Protein AF-A0A7F8RMN4-F1 (afdb_monomer)

Mean predicted aligned error: 13.7 Å

Solvent-accessible surface area (backbone atoms only — not comparable to full-atom values): 20649 Å² total; per-residue (Å²): 116,97,58,54,85,28,35,54,74,45,83,52,53,77,55,50,64,57,41,57,53,27,72,75,46,88,54,55,43,39,40,56,51,37,41,55,53,48,46,54,43,47,54,54,27,49,43,33,57,28,52,75,77,44,91,72,70,61,87,48,65,52,56,43,58,66,32,65,54,45,27,71,52,59,34,56,72,54,36,53,55,48,29,35,47,52,29,44,81,91,38,68,14,48,47,59,38,48,64,55,35,72,57,41,42,85,75,54,62,60,64,58,48,54,49,51,54,51,50,52,34,52,50,32,51,38,45,52,54,42,31,64,74,70,71,55,79,90,61,76,76,81,78,54,73,61,82,84,53,90,84,48,72,90,58,78,84,68,42,74,67,53,53,56,51,48,56,56,47,54,78,69,36,88,56,52,54,79,74,45,44,60,42,56,54,50,20,53,53,22,47,78,68,70,34,53,67,61,16,49,58,39,48,53,16,48,51,49,37,24,50,39,46,52,36,17,60,68,62,72,36,67,74,52,60,78,34,73,38,95,90,54,61,63,70,40,56,63,62,58,65,31,71,49,43,99,86,67,46,75,40,47,44,57,69,72,59,33,80,85,46,48,61,61,52,48,64,70,41,35,61,62,52,83,32,15,61,48,89,77,87,80,84,78,94,81,79,83,85,82,88,84,86,83,84,88,80,88,90,86,85,90,85,83,89,82,89,84,89,86,81,94,72,95,71,82,86,73,85,74,84,78,83,77,54,45,42,71,75,83,64,74,78,70,62,80,72,74,83,74,135

Organism: Leptonychotes weddellii (NCBI:txid9713)

InterPro domains:
  IPR025209 Endoplasmic reticulum membrane-associated RNA degradation protein, N-terminal [PF13910] (42-122)
  IPR039635 Endoplasmic reticulum membrane-associated RNA degradation protein [PTHR31701] (2-262)

Structure (mmCIF, N/CA/C/O backbone):
data_AF-A0A7F8RMN4-F1
#
_entry.id   AF-A0A7F8RMN4-F1
#
loop_
_atom_site.group_PDB
_atom_site.id
_atom_site.type_symbol
_atom_site.label_atom_id
_atom_site.label_alt_id
_atom_site.label_comp_id
_atom_site.label_asym_id
_atom_site.label_entity_id
_atom_site.label_seq_id
_atom_site.pdbx_PDB_ins_code
_atom_site.Cartn_x
_atom_site.Cartn_y
_atom_site.Cartn_z
_atom_site.occupancy
_atom_site.B_iso_or_equiv
_atom_site.auth_seq_id
_atom_site.auth_comp_id
_atom_site.auth_asym_id
_atom_site.auth_atom_id
_atom_site.pdbx_PDB_model_num
ATOM 1 N N . MET A 1 1 ? -9.549 19.488 11.234 1.00 64.94 1 MET A N 1
ATOM 2 C CA . MET A 1 1 ? -10.236 18.539 10.322 1.00 64.94 1 MET A CA 1
ATOM 3 C C . MET A 1 1 ? -11.328 17.781 11.067 1.00 64.94 1 MET A C 1
ATOM 5 O O . MET A 1 1 ? -11.037 17.216 12.113 1.00 64.94 1 MET A O 1
ATOM 9 N N . ARG A 1 2 ? -12.562 17.750 10.536 1.00 78.69 2 ARG A N 1
ATOM 10 C CA . ARG A 1 2 ? -13.759 17.134 11.160 1.00 78.69 2 ARG A CA 1
ATOM 11 C C . ARG A 1 2 ? -13.602 15.641 11.506 1.00 78.69 2 ARG A C 1
ATOM 13 O O . ARG A 1 2 ? -14.226 15.172 12.449 1.00 78.69 2 ARG A O 1
ATOM 20 N N . TYR A 1 3 ? -12.766 14.913 10.765 1.00 85.81 3 TYR A N 1
ATOM 21 C CA . TYR A 1 3 ? -12.599 13.460 10.899 1.00 85.81 3 TYR A CA 1
ATOM 22 C C . TYR A 1 3 ? -11.484 13.026 11.860 1.00 85.81 3 TYR A C 1
ATOM 24 O O . TYR A 1 3 ? -11.437 11.864 12.244 1.00 85.81 3 TYR A O 1
ATOM 32 N N . MET A 1 4 ? -10.616 13.951 12.284 1.00 85.12 4 MET A N 1
ATOM 33 C CA . MET A 1 4 ? -9.408 13.647 13.063 1.00 85.12 4 MET A CA 1
ATOM 34 C C . MET A 1 4 ? -9.647 12.823 14.348 1.00 85.12 4 MET A C 1
ATOM 36 O O . MET A 1 4 ? -8.849 11.923 14.613 1.00 85.12 4 MET A O 1
ATOM 40 N N . PRO A 1 5 ? -10.726 13.045 15.132 1.00 89.38 5 PRO A N 1
ATOM 41 C CA . PRO A 1 5 ? -10.989 12.239 16.329 1.00 89.38 5 PRO A CA 1
ATOM 42 C C . PRO A 1 5 ? -11.192 10.747 16.038 1.00 89.38 5 PRO A C 1
ATOM 44 O O . PRO A 1 5 ? -10.914 9.910 16.888 1.00 89.38 5 PRO A O 1
ATOM 47 N N . TRP A 1 6 ? -11.658 10.415 14.834 1.00 94.12 6 TRP A N 1
ATOM 48 C CA . TRP A 1 6 ? -11.954 9.049 14.399 1.00 94.12 6 TRP A CA 1
ATOM 49 C C . TRP A 1 6 ? -10.772 8.367 13.713 1.00 94.12 6 TRP A C 1
ATOM 51 O O . TRP A 1 6 ? -10.902 7.242 13.252 1.00 94.12 6 TRP A O 1
ATOM 61 N N . LEU A 1 7 ? -9.628 9.045 13.632 1.00 94.56 7 LEU A N 1
ATOM 62 C CA . LEU A 1 7 ? -8.406 8.551 12.996 1.00 94.56 7 LEU A CA 1
ATOM 63 C C . LEU A 1 7 ? -7.293 8.278 14.016 1.00 94.56 7 LEU A C 1
ATOM 65 O O . LEU A 1 7 ? -6.275 7.698 13.671 1.00 94.56 7 LEU A O 1
ATOM 69 N N . GLN A 1 8 ? -7.493 8.644 15.286 1.00 93.38 8 GLN A N 1
ATOM 70 C CA . GLN A 1 8 ? -6.502 8.451 16.356 1.00 93.38 8 GLN A CA 1
ATOM 71 C C . GLN A 1 8 ? -6.174 6.976 16.620 1.00 93.38 8 GLN A C 1
ATOM 73 O O . GLN A 1 8 ? -5.081 6.657 17.075 1.00 93.38 8 GLN A O 1
ATOM 78 N N . TRP A 1 9 ? -7.104 6.071 16.308 1.00 95.69 9 TRP A N 1
ATOM 79 C CA . TRP A 1 9 ? -6.930 4.635 16.515 1.00 95.69 9 TRP A CA 1
ATOM 80 C C . TRP A 1 9 ? -5.867 4.000 15.609 1.00 95.69 9 TRP A C 1
ATOM 82 O O . TRP A 1 9 ? -5.521 2.844 15.813 1.00 95.69 9 TRP A O 1
ATOM 92 N N . THR A 1 10 ? -5.348 4.714 14.607 1.00 93.94 10 THR A N 1
ATOM 93 C CA . THR A 1 10 ? -4.342 4.157 13.693 1.00 93.94 10 THR A CA 1
ATOM 94 C C . THR A 1 10 ? -2.911 4.235 14.223 1.00 93.94 10 THR A C 1
ATOM 96 O O . THR A 1 10 ? -1.984 3.826 13.525 1.00 93.94 10 THR A O 1
ATOM 99 N N . ALA A 1 11 ? -2.711 4.809 15.417 1.00 89.69 11 ALA A N 1
ATOM 100 C CA . ALA A 1 11 ? -1.407 5.156 15.993 1.00 89.69 11 ALA A CA 1
ATOM 101 C C . ALA A 1 11 ? -0.555 6.138 15.163 1.00 89.69 11 ALA A C 1
ATOM 103 O O . ALA A 1 11 ? 0.577 6.426 15.546 1.00 89.69 11 ALA A O 1
ATOM 104 N N . PHE A 1 12 ? -1.069 6.639 14.034 1.00 89.44 12 PHE A N 1
ATOM 105 C CA . PHE A 1 12 ? -0.355 7.558 13.145 1.00 89.44 12 PHE A CA 1
ATOM 106 C C . PHE A 1 12 ? -1.308 8.577 12.486 1.00 89.44 12 PHE A C 1
ATOM 108 O O . PHE A 1 12 ? -1.465 8.604 11.259 1.00 89.44 12 PHE A O 1
ATOM 115 N N . PRO A 1 13 ? -2.021 9.395 13.285 1.00 89.81 13 PRO A N 1
ATOM 116 C CA . PRO A 1 13 ? -2.991 10.363 12.777 1.00 89.81 13 PRO A CA 1
ATOM 117 C C . PRO A 1 13 ? -2.361 11.489 11.933 1.00 89.81 13 PRO A C 1
ATOM 119 O O . PRO A 1 13 ? -3.058 12.131 11.145 1.00 89.81 13 PRO A O 1
ATOM 122 N N . GLU A 1 14 ? -1.054 11.721 12.057 1.00 90.19 14 GLU A N 1
ATOM 123 C CA . GLU A 1 14 ? -0.294 12.739 11.321 1.00 90.19 14 GLU A CA 1
ATOM 124 C C . GLU A 1 14 ? -0.220 12.456 9.816 1.00 90.19 14 GLU A C 1
ATOM 126 O O . GLU A 1 14 ? 0.011 13.375 9.031 1.00 90.19 14 GLU A O 1
ATOM 131 N N . LEU A 1 15 ? -0.470 11.210 9.404 1.00 92.19 15 LEU A N 1
ATOM 132 C CA . LEU A 1 15 ? -0.549 10.823 7.998 1.00 92.19 15 LEU A CA 1
ATOM 133 C C . LEU A 1 15 ? -1.731 11.477 7.272 1.00 92.19 15 LEU A C 1
ATOM 135 O O . LEU A 1 15 ? -1.635 11.822 6.096 1.00 92.19 15 LEU A O 1
ATOM 139 N N . PHE A 1 16 ? -2.872 11.633 7.943 1.00 93.75 16 PHE A N 1
ATOM 140 C CA . PHE A 1 16 ? -4.110 12.007 7.261 1.00 93.75 16 PHE A CA 1
ATOM 141 C C . PHE A 1 16 ? -4.118 13.431 6.707 1.00 93.75 16 PHE A C 1
ATOM 143 O O . PHE A 1 16 ? -4.600 13.585 5.587 1.00 93.75 16 PHE A O 1
ATOM 150 N N . PRO A 1 17 ? -3.587 14.462 7.397 1.00 93.06 17 PRO A N 1
ATOM 151 C CA . PRO A 1 17 ? -3.391 15.778 6.795 1.00 93.06 17 PRO A CA 1
ATOM 152 C C . PRO A 1 17 ? -2.667 15.710 5.449 1.00 93.06 17 PRO A C 1
ATOM 154 O O . PRO A 1 17 ? -3.148 16.288 4.482 1.00 93.06 17 PRO A O 1
ATOM 157 N N . GLU A 1 18 ? -1.595 14.917 5.360 1.00 92.38 18 GLU A N 1
ATOM 158 C CA . GLU A 1 18 ? -0.848 14.737 4.114 1.00 92.38 18 GLU A CA 1
ATOM 159 C C . GLU A 1 18 ? -1.707 14.096 3.012 1.00 92.38 18 GLU A C 1
ATOM 161 O O . GLU A 1 18 ? -1.697 14.544 1.868 1.00 92.38 18 GLU A O 1
ATOM 166 N N . ILE A 1 19 ? -2.494 13.073 3.358 1.00 94.62 19 ILE A N 1
ATOM 167 C CA . ILE A 1 19 ? -3.414 12.422 2.414 1.00 94.62 19 ILE A CA 1
ATOM 168 C C . ILE A 1 19 ? -4.482 13.405 1.918 1.00 94.62 19 ILE A C 1
ATOM 170 O O . ILE A 1 19 ? -4.827 13.409 0.737 1.00 94.62 19 ILE A O 1
ATOM 174 N N . PHE A 1 20 ? -5.026 14.243 2.801 1.00 94.12 20 PHE A N 1
ATOM 175 C CA . PHE A 1 20 ? -6.015 15.246 2.411 1.00 94.12 20 PHE A CA 1
ATOM 176 C C . PHE A 1 20 ? -5.420 16.317 1.493 1.00 94.12 20 PHE A C 1
ATOM 178 O O . PHE A 1 20 ? -6.080 16.701 0.528 1.00 94.12 20 PHE A O 1
ATOM 185 N N . ASP A 1 21 ? -4.182 16.747 1.740 1.00 93.38 21 ASP A N 1
ATOM 186 C CA . ASP A 1 21 ? -3.469 17.660 0.844 1.00 93.38 21 ASP A CA 1
ATOM 187 C C . ASP A 1 21 ? -3.230 17.000 -0.526 1.00 93.38 21 ASP A C 1
ATOM 189 O O . ASP A 1 21 ? -3.453 17.615 -1.571 1.00 93.38 21 ASP A O 1
ATOM 193 N N . ALA A 1 22 ? -2.870 15.711 -0.544 1.00 93.31 22 ALA A N 1
ATOM 194 C CA . ALA A 1 22 ? -2.692 14.937 -1.771 1.00 93.31 22 ALA A CA 1
ATOM 195 C C . ALA A 1 22 ? -3.987 14.780 -2.586 1.00 93.31 22 ALA A C 1
ATOM 197 O O . ALA A 1 22 ? -3.932 14.806 -3.813 1.00 93.31 22 ALA A O 1
ATOM 198 N N . LEU A 1 23 ? -5.154 14.673 -1.938 1.00 93.00 23 LEU A N 1
ATOM 199 C CA . LEU A 1 23 ? -6.459 14.622 -2.617 1.00 93.00 23 LEU A CA 1
ATOM 200 C C . LEU A 1 23 ? -6.780 15.901 -3.409 1.00 93.00 23 LEU A C 1
ATOM 202 O O . LEU A 1 23 ? -7.541 15.836 -4.374 1.00 93.00 23 LEU A O 1
ATOM 206 N N . GLY A 1 24 ? -6.218 17.045 -3.008 1.00 88.62 24 GLY A N 1
ATOM 207 C CA . GLY A 1 24 ? -6.312 18.313 -3.737 1.00 88.62 24 GLY A CA 1
ATOM 208 C C . GLY A 1 24 ? -5.137 18.579 -4.683 1.00 88.62 24 GLY A C 1
ATOM 209 O O . GLY A 1 24 ? -5.129 19.599 -5.372 1.00 88.62 24 GLY A O 1
ATOM 210 N N . SER A 1 25 ? -4.137 17.697 -4.711 1.00 88.38 25 SER A N 1
ATOM 211 C CA . SER A 1 25 ? -2.908 17.900 -5.471 1.00 88.38 25 SER A CA 1
ATOM 212 C C . SER A 1 25 ? -3.081 17.510 -6.943 1.00 88.38 25 SER A C 1
ATOM 214 O O . SER A 1 25 ? -3.630 16.447 -7.237 1.00 88.38 25 SER A O 1
ATOM 216 N N . PRO A 1 26 ? -2.548 18.303 -7.890 1.00 83.81 26 PRO A N 1
ATOM 217 C CA . PRO A 1 26 ? -2.479 17.909 -9.295 1.00 83.81 26 PRO A CA 1
ATOM 218 C C . PRO A 1 26 ? -1.350 16.900 -9.571 1.00 83.81 26 PRO A C 1
ATOM 220 O O . PRO A 1 26 ? -1.235 16.398 -10.688 1.00 83.81 26 PRO A O 1
ATOM 223 N N . GLN A 1 27 ? -0.479 16.618 -8.594 1.00 85.19 27 GLN A N 1
ATOM 224 C CA . GLN A 1 27 ? 0.658 15.723 -8.789 1.00 85.19 27 GLN A CA 1
ATOM 225 C C . GLN A 1 27 ? 0.190 14.276 -8.924 1.00 85.19 27 GLN A C 1
ATOM 227 O O . GLN A 1 27 ? -0.319 13.676 -7.979 1.00 85.19 27 GLN A O 1
ATOM 232 N N . CYS A 1 28 ? 0.430 13.693 -10.095 1.00 84.50 28 CYS A N 1
ATOM 233 C CA . CYS A 1 28 ? -0.077 12.370 -10.436 1.00 84.50 28 CYS A CA 1
ATOM 234 C C . CYS A 1 28 ? 0.330 11.248 -9.443 1.00 84.50 28 CYS A C 1
ATOM 236 O O . CYS A 1 28 ? -0.536 10.466 -9.053 1.00 84.50 28 CYS A O 1
ATOM 238 N N . PRO A 1 29 ? 1.576 11.191 -8.925 1.00 94.50 29 PRO A N 1
ATOM 239 C CA . PRO A 1 29 ? 1.983 10.178 -7.940 1.00 94.50 29 PRO A CA 1
ATOM 240 C C . PRO A 1 29 ? 1.383 10.341 -6.536 1.00 94.50 29 PRO A C 1
ATOM 242 O O . PRO A 1 29 ? 1.462 9.409 -5.734 1.00 94.50 29 PRO A O 1
ATOM 245 N N . ALA A 1 30 ? 0.805 11.504 -6.211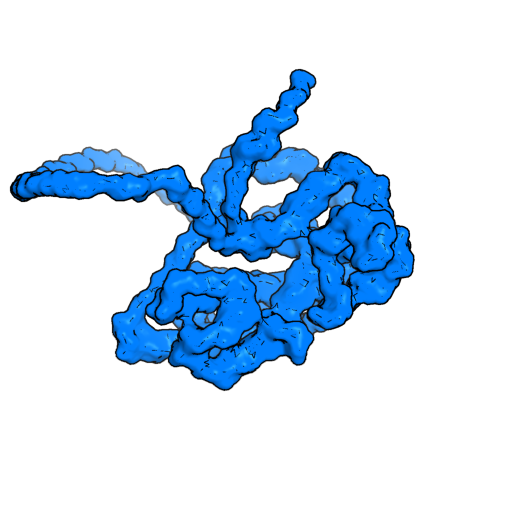 1.00 95.00 30 ALA A N 1
ATOM 246 C CA . ALA A 1 30 ? 0.387 11.832 -4.848 1.00 95.00 30 ALA A CA 1
ATOM 247 C C . ALA A 1 30 ? -0.730 10.910 -4.338 1.00 95.00 30 ALA A C 1
ATOM 249 O O . ALA A 1 30 ? -0.708 10.488 -3.179 1.00 95.00 30 ALA A O 1
ATOM 250 N N . ILE A 1 31 ? -1.679 10.553 -5.208 1.00 96.31 31 ILE A N 1
ATOM 251 C CA . ILE A 1 31 ? -2.793 9.658 -4.877 1.00 96.31 31 ILE A CA 1
ATOM 252 C C . ILE A 1 31 ? -2.318 8.211 -4.649 1.00 96.31 31 ILE A C 1
ATOM 254 O O . ILE A 1 31 ? -2.597 7.679 -3.570 1.00 96.31 31 ILE A O 1
ATOM 258 N N . PRO A 1 32 ? -1.588 7.560 -5.582 1.00 95.62 32 PRO A N 1
ATOM 259 C CA . PRO A 1 32 ? -1.023 6.234 -5.334 1.00 95.62 32 PRO A CA 1
ATOM 260 C C . PRO A 1 32 ? -0.146 6.171 -4.082 1.00 95.62 32 PRO A C 1
ATOM 262 O O . PRO A 1 32 ? -0.294 5.254 -3.278 1.00 95.62 32 PRO A O 1
ATOM 265 N N . LEU A 1 33 ? 0.725 7.165 -3.872 1.00 95.62 33 LEU A N 1
ATOM 266 C CA . LEU A 1 33 ? 1.592 7.219 -2.695 1.00 95.62 33 LEU A CA 1
ATOM 267 C C . LEU A 1 33 ? 0.780 7.320 -1.400 1.00 95.62 33 LEU A C 1
ATOM 269 O O . LEU A 1 33 ? 1.052 6.600 -0.438 1.00 95.62 33 LEU A O 1
ATOM 273 N N . SER A 1 34 ? -0.264 8.149 -1.393 1.00 96.06 34 SER A N 1
ATOM 274 C CA . SER A 1 34 ? -1.190 8.262 -0.262 1.00 96.06 34 SER A CA 1
ATOM 275 C C . SER A 1 34 ? -1.913 6.951 0.026 1.00 96.06 34 SER A C 1
ATOM 277 O O . SER A 1 34 ? -2.039 6.563 1.185 1.00 96.06 34 SER A O 1
ATOM 279 N N . LEU A 1 35 ? -2.355 6.231 -1.009 1.00 95.62 35 LEU A N 1
ATOM 280 C CA . LEU A 1 35 ? -2.968 4.911 -0.859 1.00 95.62 35 LEU A CA 1
ATOM 281 C C . LEU A 1 35 ? -1.982 3.863 -0.332 1.00 95.62 35 LEU A C 1
ATOM 283 O O . LEU A 1 35 ? -2.355 3.082 0.543 1.00 95.62 35 LEU A O 1
ATOM 287 N N . MET A 1 36 ? -0.729 3.852 -0.792 1.00 94.56 36 MET A N 1
ATOM 288 C CA . MET A 1 36 ? 0.295 2.951 -0.248 1.00 94.56 36 MET A CA 1
ATOM 289 C C . MET A 1 36 ? 0.531 3.210 1.244 1.00 94.56 36 MET A C 1
ATOM 291 O O . MET A 1 36 ? 0.511 2.275 2.044 1.00 94.56 36 MET A O 1
ATOM 295 N N . LYS A 1 37 ? 0.661 4.481 1.647 1.00 94.50 37 LYS A N 1
ATOM 296 C CA . LYS A 1 37 ? 0.817 4.857 3.062 1.00 94.50 37 LYS A CA 1
ATOM 297 C C . LYS A 1 37 ? -0.410 4.484 3.892 1.00 94.50 37 LYS A C 1
ATOM 299 O O . LYS A 1 37 ? -0.280 3.920 4.976 1.00 94.50 37 LYS A O 1
ATOM 304 N N . LEU A 1 38 ? -1.603 4.780 3.378 1.00 94.81 38 LEU A N 1
ATOM 305 C CA . LEU A 1 38 ? -2.868 4.499 4.051 1.00 94.81 38 LEU A CA 1
ATOM 306 C C . LEU A 1 38 ? -3.091 3.000 4.246 1.00 94.81 38 LEU A C 1
ATOM 308 O O . LEU A 1 38 ? -3.504 2.591 5.324 1.00 94.81 38 LEU A O 1
ATOM 312 N N . THR A 1 39 ? -2.808 2.187 3.228 1.00 92.94 39 THR A N 1
ATOM 313 C CA . THR A 1 39 ? -2.962 0.727 3.310 1.00 92.94 39 THR A CA 1
ATOM 314 C C . THR A 1 39 ? -1.986 0.109 4.307 1.00 92.94 39 THR A C 1
ATOM 316 O O . THR A 1 39 ? -2.424 -0.691 5.126 1.00 92.94 39 THR A O 1
ATOM 319 N N . ALA A 1 40 ? -0.721 0.545 4.336 1.00 90.94 40 ALA A N 1
ATOM 320 C CA . ALA A 1 40 ? 0.247 0.093 5.341 1.00 90.94 40 ALA A CA 1
ATOM 321 C C . ALA A 1 40 ? -0.134 0.524 6.771 1.00 90.94 40 ALA A C 1
ATOM 323 O O . ALA A 1 40 ? -0.050 -0.264 7.714 1.00 90.94 40 ALA A O 1
ATOM 324 N N . CYS A 1 41 ? -0.596 1.767 6.937 1.00 92.81 41 CYS A N 1
ATOM 325 C CA . CYS A 1 41 ? -1.091 2.271 8.219 1.00 92.81 41 CYS A CA 1
ATOM 326 C C . CYS A 1 41 ? -2.310 1.471 8.702 1.00 92.81 41 CYS A C 1
ATOM 328 O O . CYS A 1 41 ? -2.366 1.065 9.863 1.00 92.81 41 CYS A O 1
ATOM 330 N N . LEU A 1 42 ? -3.256 1.199 7.800 1.00 94.06 42 LEU A N 1
ATOM 331 C CA . LEU A 1 42 ? -4.471 0.459 8.111 1.00 94.06 42 LEU A CA 1
ATOM 332 C C . LEU A 1 42 ? -4.179 -1.005 8.454 1.00 94.06 42 LEU A C 1
ATOM 334 O O . LEU A 1 42 ? -4.704 -1.496 9.443 1.00 94.06 42 LEU A O 1
ATOM 338 N N . GLU A 1 43 ? -3.323 -1.687 7.692 1.00 92.62 43 GLU A N 1
ATOM 339 C CA . GLU A 1 43 ? -2.899 -3.068 7.964 1.00 92.62 43 GLU A CA 1
ATOM 340 C C . GLU A 1 43 ? -2.319 -3.206 9.380 1.00 92.62 43 GLU A C 1
ATOM 342 O O . GLU A 1 43 ? -2.756 -4.050 10.167 1.00 92.62 43 GLU A O 1
ATOM 347 N N . ARG A 1 44 ? -1.422 -2.290 9.763 1.00 91.50 44 ARG A N 1
ATOM 348 C CA . ARG A 1 44 ? -0.872 -2.241 11.121 1.00 91.50 44 ARG A CA 1
ATOM 349 C C . ARG A 1 44 ? -1.955 -2.005 12.178 1.00 91.50 44 ARG A C 1
ATOM 351 O O . ARG A 1 44 ? -1.982 -2.722 13.179 1.00 91.50 44 ARG A O 1
ATOM 358 N N . ALA A 1 45 ? -2.815 -1.013 11.969 1.00 94.75 45 ALA A N 1
ATOM 359 C CA . ALA A 1 45 ? -3.852 -0.641 12.927 1.00 94.75 45 ALA A CA 1
ATOM 360 C C . ALA A 1 45 ? -4.883 -1.763 13.124 1.00 94.75 45 ALA A C 1
ATOM 362 O O . ALA A 1 45 ? -5.288 -2.048 14.247 1.00 94.75 45 ALA A O 1
ATOM 363 N N . LEU A 1 46 ? -5.266 -2.456 12.050 1.00 95.81 46 LEU A N 1
ATOM 364 C CA . LEU A 1 46 ? -6.142 -3.624 12.122 1.00 95.81 46 LEU A CA 1
ATOM 365 C C . LEU A 1 46 ? -5.495 -4.768 12.898 1.00 95.81 46 LEU A C 1
ATOM 367 O O . LEU A 1 46 ? -6.181 -5.429 13.668 1.00 95.81 46 LEU A O 1
ATOM 371 N N . GLY A 1 47 ? -4.185 -4.977 12.761 1.00 94.88 47 GLY A N 1
ATOM 372 C CA . GLY A 1 47 ? -3.488 -5.968 13.578 1.00 94.88 47 GLY A CA 1
ATOM 373 C C . GLY A 1 47 ? -3.462 -5.614 15.071 1.00 94.88 47 GLY A C 1
ATOM 374 O O . GLY A 1 47 ? -3.530 -6.514 15.900 1.00 94.88 47 GLY A O 1
ATOM 375 N N . ASP A 1 48 ? -3.428 -4.325 15.436 1.00 94.81 48 ASP A N 1
ATOM 376 C CA . ASP A 1 48 ? -3.584 -3.909 16.841 1.00 94.81 48 ASP A CA 1
ATOM 377 C C . ASP A 1 48 ? -4.998 -4.228 17.357 1.00 94.81 48 ASP A C 1
ATOM 379 O O . ASP A 1 48 ? -5.159 -4.720 18.472 1.00 94.81 48 ASP A O 1
ATOM 383 N N . VAL A 1 49 ? -6.026 -3.994 16.533 1.00 97.19 49 VAL A N 1
ATOM 384 C CA . VAL A 1 49 ? -7.425 -4.306 16.876 1.00 97.19 49 VAL A CA 1
ATOM 385 C C . VAL A 1 49 ? -7.654 -5.811 16.982 1.00 97.19 49 VAL A C 1
ATOM 387 O O . VAL A 1 49 ? -8.316 -6.259 17.912 1.00 97.19 49 VAL A O 1
ATOM 390 N N . TYR A 1 50 ? -7.081 -6.599 16.074 1.00 96.44 50 TYR A N 1
ATOM 391 C CA . TYR A 1 50 ? -7.171 -8.057 16.108 1.00 96.44 50 TYR A CA 1
ATOM 392 C C . TYR A 1 50 ? -6.678 -8.615 17.449 1.00 96.44 50 TYR A C 1
ATOM 394 O O . TYR A 1 50 ? -7.309 -9.499 18.022 1.00 96.44 50 TYR A O 1
ATOM 402 N N . LEU A 1 51 ? -5.595 -8.057 17.998 1.00 94.81 51 LEU A N 1
ATOM 403 C CA . LEU A 1 51 ? -5.008 -8.486 19.272 1.00 94.81 51 LEU A CA 1
ATOM 404 C C . LEU A 1 51 ? -5.851 -8.144 20.512 1.00 94.81 51 LEU A C 1
ATOM 406 O O . LEU A 1 51 ? -5.468 -8.518 21.618 1.00 94.81 51 LEU A O 1
ATOM 410 N N . LEU A 1 52 ? -6.995 -7.468 20.359 1.00 94.06 52 LEU A N 1
ATOM 411 C CA . LEU A 1 52 ? -7.977 -7.353 21.442 1.00 94.06 52 LEU A CA 1
ATOM 412 C C . LEU A 1 52 ? -8.582 -8.718 21.796 1.00 94.06 52 LEU A C 1
ATOM 414 O O . LEU A 1 52 ? -8.779 -9.006 22.976 1.00 94.06 52 LEU A O 1
ATOM 418 N N . ASN A 1 53 ? -8.853 -9.543 20.779 1.00 89.94 53 ASN A N 1
ATOM 419 C CA . ASN A 1 53 ? -9.532 -10.834 20.927 1.00 89.94 53 ASN A CA 1
ATOM 420 C C . ASN A 1 53 ? -8.623 -12.016 20.527 1.00 89.94 53 ASN A C 1
ATOM 422 O O . ASN A 1 53 ? -8.767 -13.121 21.050 1.00 89.94 53 ASN A O 1
ATOM 426 N N . GLY A 1 54 ? -7.671 -11.789 19.619 1.00 85.25 54 GLY A N 1
ATOM 427 C CA . GLY A 1 54 ? -6.729 -12.786 19.123 1.00 85.25 54 GLY A CA 1
ATOM 428 C C . GLY A 1 54 ? -5.441 -12.885 19.945 1.00 85.25 54 GLY A C 1
ATOM 429 O O . GLY A 1 54 ? -5.117 -12.023 20.759 1.00 85.25 54 GLY A O 1
ATOM 430 N N . LYS A 1 55 ? -4.672 -13.954 19.708 1.00 80.62 55 LYS A N 1
ATOM 431 C CA . LYS A 1 55 ? -3.374 -14.189 20.374 1.00 80.62 55 LYS A CA 1
ATOM 432 C C . LYS A 1 55 ? -2.185 -13.791 19.507 1.00 80.62 55 LYS A C 1
ATOM 434 O O . LYS A 1 55 ? -1.286 -13.099 19.969 1.00 80.62 55 LYS A O 1
ATOM 439 N N . GLU A 1 56 ? -2.200 -14.223 18.249 1.00 86.25 56 GLU A N 1
ATOM 440 C CA . GLU A 1 56 ? -1.157 -13.939 17.264 1.00 86.25 56 GLU A CA 1
ATOM 441 C C . GLU A 1 56 ? -1.801 -13.370 16.005 1.00 86.25 56 GLU A C 1
ATOM 443 O O . GLU A 1 56 ? -2.719 -13.970 15.443 1.00 86.25 56 GLU A O 1
ATOM 448 N N . CYS A 1 57 ? -1.348 -12.182 15.602 1.00 85.62 57 CYS A N 1
ATOM 449 C CA . CYS A 1 57 ? -1.859 -11.490 14.426 1.00 85.62 57 CYS A CA 1
ATOM 450 C C . CYS A 1 57 ? -1.499 -12.282 13.159 1.00 85.62 57 CYS A C 1
ATOM 452 O O . CYS A 1 57 ? -0.316 -12.578 12.970 1.00 85.62 57 CYS A O 1
ATOM 454 N N . PRO A 1 58 ? -2.469 -12.580 12.273 1.00 85.75 58 PRO A N 1
ATOM 455 C CA . PRO A 1 58 ? -2.195 -13.188 10.984 1.00 85.75 58 PRO A CA 1
ATOM 456 C C . PRO A 1 58 ? -1.162 -12.384 10.202 1.00 85.75 58 PRO A C 1
ATOM 458 O O . PRO A 1 58 ? -1.170 -11.152 10.221 1.00 85.75 58 PRO A O 1
ATOM 461 N N . PHE A 1 59 ? -0.291 -13.106 9.502 1.00 75.62 59 PHE A N 1
ATOM 462 C CA . PHE A 1 59 ? 0.778 -12.511 8.709 1.00 75.62 59 PHE A CA 1
ATOM 463 C C . PHE A 1 59 ? 0.253 -11.837 7.436 1.00 75.62 59 PHE A C 1
ATOM 465 O O . PHE A 1 59 ?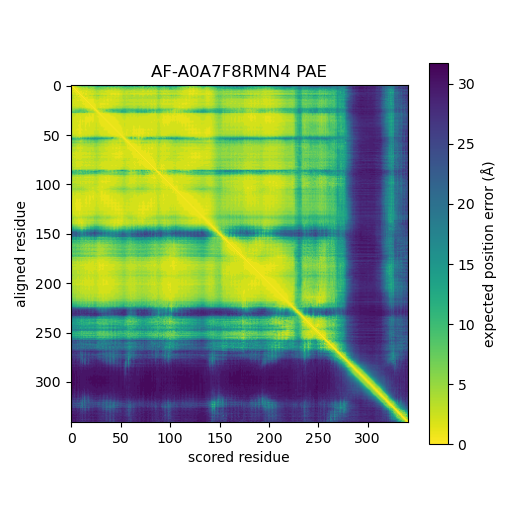 0.685 -10.746 7.083 1.00 75.62 59 PHE A O 1
ATOM 472 N N . LEU A 1 60 ? -0.693 -12.478 6.744 1.00 80.38 60 LEU A N 1
ATOM 473 C CA . LEU A 1 60 ? -1.246 -11.961 5.497 1.00 80.38 60 LEU A CA 1
ATOM 474 C C . LEU A 1 60 ? -2.436 -11.042 5.777 1.00 80.38 60 LEU A C 1
ATOM 476 O O . LEU A 1 60 ? -3.404 -11.460 6.415 1.00 80.38 60 LEU A O 1
ATOM 480 N N . LEU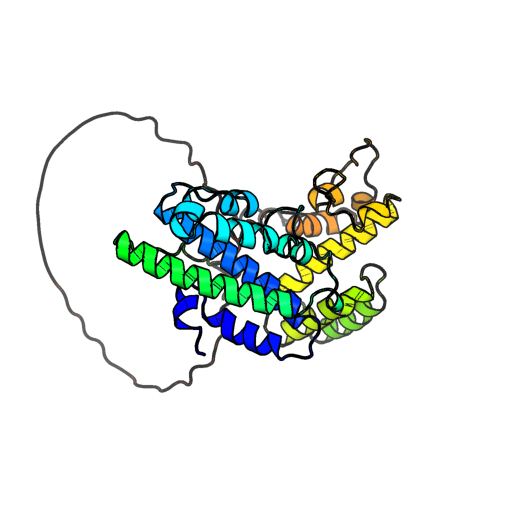 A 1 61 ? -2.436 -9.840 5.187 1.00 84.38 61 LEU A N 1
ATOM 481 C CA . LEU A 1 61 ? -3.570 -8.908 5.256 1.00 84.38 61 LEU A CA 1
ATOM 482 C C . LEU A 1 61 ? -4.894 -9.572 4.851 1.00 84.38 61 LEU A C 1
ATOM 484 O O . LEU A 1 61 ? -5.925 -9.336 5.472 1.00 84.38 61 LEU A O 1
ATOM 488 N N . ARG A 1 62 ? -4.884 -10.438 3.831 1.00 83.62 62 ARG A N 1
ATOM 489 C CA . ARG A 1 62 ? -6.081 -11.183 3.409 1.00 83.62 62 ARG A CA 1
ATOM 490 C C . ARG A 1 62 ? -6.668 -12.014 4.551 1.00 83.62 62 ARG A C 1
ATOM 492 O O . ARG A 1 62 ? -7.886 -12.034 4.709 1.00 83.62 62 ARG A O 1
ATOM 499 N N . ASP A 1 63 ? -5.814 -12.686 5.311 1.00 86.81 63 ASP A N 1
ATOM 500 C CA . ASP A 1 63 ? -6.230 -13.592 6.377 1.00 86.81 63 ASP A CA 1
ATOM 501 C C . ASP A 1 63 ? -6.652 -12.783 7.613 1.00 86.81 63 ASP A C 1
ATOM 503 O O . ASP A 1 63 ? -7.675 -13.080 8.223 1.00 86.81 63 ASP A O 1
ATOM 507 N N . LEU A 1 64 ? -5.960 -11.671 7.893 1.00 90.56 64 LEU A N 1
ATOM 508 C CA . LEU A 1 64 ? -6.380 -10.680 8.885 1.00 90.56 64 LEU A CA 1
ATOM 509 C C . LEU A 1 64 ? -7.791 -10.148 8.583 1.00 90.56 64 LEU A C 1
ATOM 511 O O . LEU A 1 64 ? -8.656 -10.154 9.452 1.00 90.56 64 LEU A O 1
ATOM 515 N N . LEU A 1 65 ? -8.068 -9.746 7.341 1.00 91.62 65 LEU A N 1
ATOM 516 C CA . LEU A 1 65 ? -9.384 -9.246 6.922 1.00 91.62 65 LEU A CA 1
ATOM 517 C C . LEU A 1 65 ? -10.482 -10.322 6.893 1.00 91.62 65 LEU A C 1
ATOM 519 O O . LEU A 1 65 ? -11.667 -9.985 6.863 1.00 91.62 65 LEU A O 1
ATOM 523 N N . ALA A 1 66 ? -10.103 -11.600 6.849 1.00 92.06 66 ALA A N 1
ATOM 524 C CA . ALA A 1 66 ? -11.018 -12.736 6.899 1.00 92.06 66 ALA A CA 1
ATOM 525 C C . ALA A 1 66 ? -11.268 -13.250 8.328 1.00 92.06 66 ALA A C 1
ATOM 527 O O . ALA A 1 66 ? -12.073 -14.162 8.496 1.00 92.06 66 ALA A O 1
ATOM 528 N N . SER A 1 67 ? -10.593 -12.681 9.330 1.00 94.94 67 SER A N 1
ATOM 529 C CA . SER A 1 67 ? -10.680 -13.119 10.723 1.00 94.94 67 SER A CA 1
ATOM 530 C C . SER A 1 67 ? -12.045 -12.836 11.359 1.00 94.94 67 SER A C 1
ATOM 532 O O . SER A 1 67 ? -12.674 -11.802 11.100 1.00 94.94 67 SER A O 1
ATOM 534 N N . GLU A 1 68 ? -12.496 -13.746 12.225 1.00 96.44 68 GLU A N 1
ATOM 535 C CA . GLU A 1 68 ? -13.718 -13.537 13.009 1.00 96.44 68 GLU A CA 1
ATOM 536 C C . GLU A 1 68 ? -13.489 -12.487 14.103 1.00 96.44 68 GLU A C 1
ATOM 538 O O . GLU A 1 68 ? -14.406 -11.743 14.429 1.00 96.44 68 GLU A O 1
ATOM 543 N N . GLU A 1 69 ? -12.258 -12.344 14.596 1.00 96.81 69 GLU A N 1
ATOM 544 C CA . GLU A 1 69 ? -11.856 -11.349 15.590 1.00 96.81 69 GLU A CA 1
ATOM 545 C C . GLU A 1 69 ? -12.136 -9.922 15.101 1.00 96.81 69 GLU A C 1
ATOM 547 O O . GLU A 1 69 ? -12.727 -9.116 15.817 1.00 96.81 69 GLU A O 1
ATOM 552 N N . LEU A 1 70 ? -11.770 -9.597 13.855 1.00 97.19 70 LEU A N 1
ATOM 553 C CA . LEU A 1 70 ? -12.107 -8.291 13.284 1.00 97.19 70 LEU A CA 1
ATOM 554 C C . LEU A 1 70 ? -13.588 -8.178 12.921 1.00 97.19 70 LEU A C 1
ATOM 556 O O . LEU A 1 70 ? -14.162 -7.092 13.025 1.00 97.19 70 LEU A O 1
ATOM 560 N N . ALA A 1 71 ? -14.220 -9.276 12.508 1.00 97.19 71 ALA A N 1
ATOM 561 C CA . ALA A 1 71 ? -15.646 -9.289 12.209 1.00 97.19 71 ALA A CA 1
ATOM 562 C C . ALA A 1 71 ? -16.517 -9.074 13.459 1.00 97.19 71 ALA A C 1
ATOM 564 O O . ALA A 1 71 ? -17.587 -8.481 13.344 1.00 97.19 71 ALA A O 1
ATOM 565 N N . GLU A 1 72 ? -16.064 -9.503 14.636 1.00 96.81 72 GLU A N 1
ATOM 566 C CA . GLU A 1 72 ? -16.720 -9.256 15.921 1.00 96.81 72 GLU A CA 1
ATOM 567 C C . GLU A 1 72 ? -16.684 -7.767 16.293 1.00 96.81 72 GLU A C 1
ATOM 569 O O . GLU A 1 72 ? -17.684 -7.216 16.752 1.00 96.81 72 GLU A O 1
ATOM 574 N N . VAL A 1 73 ? -15.562 -7.092 16.025 1.00 97.75 73 VAL A N 1
ATOM 575 C CA . VAL A 1 73 ? -15.384 -5.665 16.337 1.00 97.75 73 VAL A CA 1
ATOM 576 C C . VAL A 1 73 ? -16.095 -4.760 15.327 1.00 97.75 73 VAL A C 1
ATOM 578 O O . VAL A 1 73 ? -16.772 -3.804 15.705 1.00 97.75 73 VAL A O 1
ATOM 581 N N . PHE A 1 74 ? -15.920 -5.026 14.031 1.00 97.81 74 PHE A N 1
ATOM 582 C CA . PHE A 1 74 ? -16.354 -4.126 12.955 1.00 97.81 74 PHE A CA 1
ATOM 583 C C . PHE A 1 74 ? -17.626 -4.578 12.234 1.00 97.81 74 PHE A C 1
ATOM 585 O O . PHE A 1 74 ? -18.236 -3.793 11.508 1.00 97.81 74 PHE A O 1
ATOM 592 N N . GLY A 1 75 ? -18.044 -5.827 12.425 1.00 97.25 75 GLY A N 1
ATOM 593 C CA . GLY A 1 75 ? -19.137 -6.447 11.686 1.00 97.25 75 GLY A CA 1
ATOM 594 C C . GLY A 1 75 ? -18.691 -7.025 10.340 1.00 97.25 75 GLY A C 1
ATOM 595 O O . GLY A 1 75 ? -17.940 -6.409 9.578 1.00 97.25 75 GLY A O 1
ATOM 596 N N . ARG A 1 76 ? -19.225 -8.206 10.003 1.00 96.56 76 ARG A N 1
ATOM 597 C CA . ARG A 1 76 ? -18.898 -8.938 8.762 1.00 96.56 76 ARG A CA 1
ATOM 598 C C . ARG A 1 76 ? -19.074 -8.094 7.499 1.00 96.56 76 ARG A C 1
ATOM 600 O O . ARG A 1 76 ? -18.158 -8.037 6.689 1.00 96.56 76 ARG A O 1
ATOM 607 N N . SER A 1 77 ? -20.184 -7.366 7.368 1.00 96.25 77 SER A N 1
ATOM 608 C CA . SER A 1 77 ? -20.462 -6.553 6.174 1.00 96.25 77 SER A CA 1
ATOM 609 C C . SER A 1 77 ? -19.417 -5.458 5.931 1.00 96.25 77 SER A C 1
ATOM 611 O O . SER A 1 77 ? -19.076 -5.173 4.787 1.00 96.25 77 SER A O 1
ATOM 613 N N . VAL A 1 78 ? -18.883 -4.846 6.994 1.00 95.94 78 VAL A N 1
ATOM 614 C CA . VAL A 1 78 ? -17.837 -3.816 6.881 1.00 95.94 78 VAL A CA 1
ATOM 615 C C . VAL A 1 78 ? -16.519 -4.452 6.450 1.00 95.94 78 VAL A C 1
ATOM 617 O O . VAL A 1 78 ? -15.850 -3.942 5.550 1.00 95.94 78 VAL A O 1
ATOM 620 N N . MET A 1 79 ? -16.181 -5.604 7.035 1.00 95.94 79 MET A N 1
ATOM 621 C CA . MET A 1 79 ? -15.001 -6.374 6.645 1.00 95.94 79 MET A CA 1
ATOM 622 C C . MET A 1 79 ? -15.093 -6.871 5.197 1.00 95.94 79 MET A C 1
ATOM 624 O O . MET A 1 79 ? -14.098 -6.842 4.477 1.00 95.94 79 MET A O 1
ATOM 628 N N . ASP A 1 80 ? -16.279 -7.265 4.730 1.00 93.81 80 ASP A N 1
ATOM 629 C CA . ASP A 1 80 ? -16.522 -7.655 3.338 1.00 93.81 80 ASP A CA 1
ATOM 630 C C . ASP A 1 80 ? -16.274 -6.501 2.366 1.00 93.81 80 ASP A C 1
ATOM 632 O O . ASP A 1 80 ? -15.569 -6.682 1.371 1.00 93.81 80 ASP A O 1
ATOM 636 N N . VAL A 1 81 ? -16.757 -5.295 2.683 1.00 94.56 81 VAL A N 1
ATOM 637 C CA . VAL A 1 81 ? -16.448 -4.093 1.893 1.00 94.56 81 VAL A CA 1
ATOM 638 C C . VAL A 1 81 ? -14.943 -3.832 1.884 1.00 94.56 81 VAL A C 1
ATOM 640 O O . VAL A 1 81 ? -14.365 -3.623 0.819 1.00 94.56 81 VAL A O 1
ATOM 643 N N . LEU A 1 82 ? -14.272 -3.899 3.034 1.00 94.56 82 LEU A N 1
ATOM 644 C CA . LEU A 1 82 ? -12.833 -3.654 3.106 1.00 94.56 82 LEU A CA 1
ATOM 645 C C . LEU A 1 82 ? -12.022 -4.681 2.291 1.00 94.56 82 LEU A C 1
ATOM 647 O O . LEU A 1 82 ? -11.080 -4.308 1.587 1.00 94.56 82 LEU A O 1
ATOM 651 N N . LYS A 1 83 ? -12.436 -5.957 2.298 1.00 92.00 83 LYS A N 1
ATOM 652 C CA . LYS A 1 83 ? -11.843 -7.025 1.475 1.00 92.00 83 LYS A CA 1
ATOM 653 C C . LYS A 1 83 ? -11.940 -6.745 -0.024 1.00 92.00 83 LYS A C 1
ATOM 655 O O . LYS A 1 83 ? -11.018 -7.120 -0.748 1.00 92.00 83 LYS A O 1
ATOM 660 N N . VAL A 1 84 ? -12.998 -6.078 -0.492 1.00 91.75 84 VAL A N 1
ATOM 661 C CA . VAL A 1 84 ? -13.118 -5.662 -1.901 1.00 91.75 84 VAL A CA 1
ATOM 662 C C . VAL A 1 84 ? -12.048 -4.631 -2.260 1.00 91.75 84 VAL A C 1
ATOM 664 O O . VAL A 1 84 ? -11.479 -4.713 -3.344 1.00 91.75 84 VAL A O 1
ATOM 667 N N . PHE A 1 85 ? -11.730 -3.687 -1.372 1.00 92.75 85 PHE A N 1
ATOM 668 C CA . PHE A 1 85 ? -10.765 -2.625 -1.674 1.00 92.75 85 PHE A CA 1
ATOM 669 C C . PHE A 1 85 ? -9.307 -3.071 -1.550 1.00 92.75 85 PHE A C 1
ATOM 671 O O . PHE A 1 85 ? -8.507 -2.765 -2.430 1.00 92.75 85 PHE A O 1
ATOM 678 N N . VAL A 1 86 ? -8.942 -3.771 -0.473 1.00 87.44 86 VAL A N 1
ATOM 679 C CA . VAL A 1 86 ? -7.528 -4.033 -0.122 1.00 87.44 86 VAL A CA 1
ATOM 680 C C . VAL A 1 86 ? -7.207 -5.504 0.137 1.00 87.44 86 VAL A C 1
ATOM 682 O O . VAL A 1 86 ? -6.061 -5.828 0.427 1.00 87.44 86 VAL A O 1
ATOM 685 N N . GLY A 1 87 ? -8.206 -6.383 0.060 1.00 77.25 87 GLY A N 1
ATOM 686 C CA . GLY A 1 87 ? -8.068 -7.797 0.390 1.00 77.25 87 GLY A CA 1
ATOM 687 C C . GLY A 1 87 ? -7.723 -8.668 -0.814 1.00 77.25 87 GLY A C 1
ATOM 688 O O . GLY A 1 87 ? -6.604 -8.673 -1.311 1.00 77.25 87 GLY A O 1
ATOM 689 N N . SER A 1 88 ? -8.671 -9.507 -1.231 1.00 75.25 88 SER A N 1
ATOM 690 C CA . SER A 1 88 ? -8.375 -10.601 -2.162 1.00 75.25 88 SER A CA 1
ATOM 691 C C . SER A 1 88 ? -8.195 -10.132 -3.616 1.00 75.25 88 SER A C 1
ATOM 693 O O . SER A 1 88 ? -8.812 -9.142 -4.012 1.00 75.25 88 SER A O 1
ATOM 695 N N . PRO A 1 89 ? -7.496 -10.915 -4.460 1.00 69.38 89 PRO A N 1
ATOM 696 C CA . PRO A 1 89 ? -7.401 -10.684 -5.908 1.00 69.38 89 PRO A CA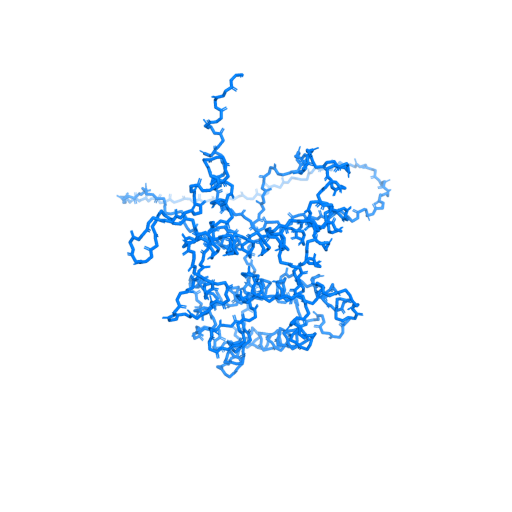 1
ATOM 697 C C . PRO A 1 89 ? -8.742 -10.663 -6.659 1.00 69.38 89 PRO A C 1
ATOM 699 O O . PRO A 1 89 ? -8.785 -10.245 -7.806 1.00 69.38 89 PRO A O 1
ATOM 702 N N . ARG A 1 90 ? -9.843 -11.115 -6.037 1.00 77.12 90 ARG A N 1
ATOM 703 C CA . ARG A 1 90 ? -11.193 -11.051 -6.629 1.00 77.12 90 ARG A CA 1
ATOM 704 C C . ARG A 1 90 ? -11.836 -9.659 -6.499 1.00 77.12 90 ARG A C 1
ATOM 706 O O . ARG A 1 90 ? -12.914 -9.450 -7.043 1.00 77.12 90 ARG A O 1
ATOM 713 N N . GLY A 1 91 ? -11.222 -8.748 -5.737 1.00 84.31 91 GLY A N 1
ATOM 714 C CA . GLY A 1 91 ? -11.621 -7.345 -5.600 1.00 84.31 91 GLY A CA 1
ATOM 715 C C . GLY A 1 91 ? -10.665 -6.395 -6.329 1.00 84.31 91 GLY A C 1
ATOM 716 O O . GLY A 1 91 ? -9.905 -6.811 -7.194 1.00 84.31 91 GLY A O 1
ATOM 717 N N . LEU A 1 92 ? -10.672 -5.115 -5.946 1.00 88.50 92 LEU A N 1
ATOM 718 C CA . LEU A 1 92 ? -9.731 -4.110 -6.456 1.00 88.50 92 LEU A CA 1
ATOM 719 C C . LEU A 1 92 ? -8.285 -4.408 -6.047 1.00 88.50 92 LEU A C 1
ATOM 721 O O . LEU A 1 92 ? -7.363 -4.067 -6.780 1.00 88.50 92 LEU A O 1
ATOM 725 N N . ASN A 1 93 ? -8.096 -4.995 -4.858 1.00 88.19 93 ASN A N 1
ATOM 726 C CA . ASN A 1 93 ? -6.787 -5.336 -4.299 1.00 88.19 93 ASN A CA 1
ATOM 727 C C . ASN A 1 93 ? -5.768 -4.184 -4.431 1.00 88.19 93 ASN A C 1
ATOM 729 O O . ASN A 1 93 ? -4.653 -4.351 -4.933 1.00 88.19 93 ASN A O 1
ATOM 733 N N . LEU A 1 94 ? -6.178 -2.980 -4.019 1.00 90.12 94 LEU A N 1
ATOM 734 C CA . LEU A 1 94 ? -5.402 -1.750 -4.190 1.00 90.12 94 LEU A CA 1
ATOM 735 C C . LEU A 1 94 ? -4.035 -1.843 -3.509 1.00 90.12 94 LEU A C 1
ATOM 737 O O . LEU A 1 94 ? -3.060 -1.323 -4.042 1.00 90.12 94 LEU A O 1
ATOM 741 N N . ARG A 1 95 ? -3.955 -2.540 -2.365 1.00 87.25 95 ARG A N 1
ATOM 742 C CA . ARG A 1 95 ? -2.696 -2.788 -1.655 1.00 87.25 95 ARG A CA 1
ATOM 743 C C . ARG A 1 95 ? -1.707 -3.499 -2.579 1.00 87.25 95 ARG A C 1
ATOM 745 O O . ARG A 1 95 ? -0.665 -2.929 -2.875 1.00 87.25 95 ARG A O 1
ATOM 752 N N . ASN A 1 96 ? -2.020 -4.690 -3.092 1.00 85.62 96 ASN A N 1
ATOM 753 C CA . ASN A 1 96 ? -1.052 -5.418 -3.923 1.00 85.62 96 ASN A CA 1
ATOM 754 C C . ASN A 1 96 ? -0.829 -4.748 -5.280 1.00 85.62 96 ASN A C 1
ATOM 756 O O . ASN A 1 96 ? 0.304 -4.673 -5.739 1.00 85.62 96 ASN A O 1
ATOM 760 N N . THR A 1 97 ? -1.881 -4.210 -5.899 1.00 87.75 97 THR A N 1
ATOM 761 C CA . THR A 1 97 ? -1.769 -3.537 -7.201 1.00 87.75 97 THR A CA 1
ATOM 762 C C . THR A 1 97 ? -0.768 -2.377 -7.157 1.00 87.75 97 THR A C 1
ATOM 764 O O . THR A 1 97 ? 0.025 -2.203 -8.083 1.00 87.75 97 THR A O 1
ATOM 767 N N . LEU A 1 98 ? -0.771 -1.601 -6.069 1.00 90.56 98 LEU A N 1
ATOM 768 C CA . LEU A 1 98 ? 0.150 -0.483 -5.877 1.00 90.56 98 LEU A CA 1
ATOM 769 C C . LEU A 1 98 ? 1.536 -0.938 -5.416 1.00 90.56 98 LEU A C 1
ATOM 771 O O . LEU A 1 98 ? 2.528 -0.566 -6.035 1.00 90.56 98 LEU A O 1
ATOM 775 N N . TRP A 1 99 ? 1.609 -1.754 -4.360 1.00 87.69 99 TRP A N 1
ATOM 776 C CA . TRP A 1 99 ? 2.883 -2.153 -3.750 1.00 87.69 99 TRP A CA 1
ATOM 777 C C . TRP A 1 99 ? 3.756 -3.019 -4.668 1.00 87.69 99 TRP A C 1
ATOM 779 O O . TRP A 1 99 ? 4.973 -2.975 -4.543 1.00 87.69 99 TRP A O 1
ATOM 789 N N . HIS A 1 100 ? 3.161 -3.726 -5.633 1.00 85.38 100 HIS A N 1
ATOM 790 C CA . HIS A 1 100 ? 3.894 -4.477 -6.662 1.00 85.38 100 HIS A CA 1
ATOM 791 C C . HIS A 1 100 ? 4.078 -3.698 -7.976 1.00 85.38 100 HIS A C 1
ATOM 793 O O . HIS A 1 100 ? 4.532 -4.250 -8.983 1.00 85.38 100 HIS A O 1
ATOM 799 N N . GLY A 1 101 ? 3.706 -2.414 -7.997 1.00 87.38 101 GLY A N 1
ATOM 800 C CA . GLY A 1 101 ? 3.927 -1.520 -9.133 1.00 87.38 101 GLY A CA 1
ATOM 801 C C . GLY A 1 101 ? 3.160 -1.897 -10.405 1.00 87.38 101 GLY A C 1
ATOM 802 O O . GLY A 1 101 ? 3.607 -1.605 -11.511 1.00 87.38 101 GLY A O 1
ATOM 803 N N . PHE A 1 102 ? 2.001 -2.552 -10.278 1.00 86.44 102 PHE A N 1
ATOM 804 C CA . PHE A 1 102 ? 1.162 -2.877 -11.435 1.00 86.44 102 PHE A CA 1
ATOM 805 C C . PHE A 1 102 ? 0.435 -1.652 -11.993 1.00 86.44 102 PHE A C 1
ATOM 807 O O . PHE A 1 102 ? 0.256 -1.557 -13.203 1.00 86.44 102 PHE A O 1
ATOM 814 N N . ALA A 1 103 ? 0.029 -0.717 -11.131 1.00 90.69 103 ALA A N 1
ATOM 815 C CA . ALA A 1 103 ? -0.700 0.474 -11.552 1.00 90.69 103 ALA A CA 1
ATOM 816 C C . ALA A 1 103 ? 0.216 1.677 -11.778 1.00 90.69 103 ALA A C 1
ATOM 818 O O . ALA A 1 103 ? 0.953 2.115 -10.886 1.00 90.69 103 ALA A O 1
ATOM 819 N N . SER A 1 104 ? 0.099 2.268 -12.961 1.00 92.44 104 SER A N 1
ATOM 820 C CA . SER A 1 104 ? 0.712 3.550 -13.274 1.00 92.44 104 SER A CA 1
ATOM 821 C C . SER A 1 104 ? 0.027 4.700 -12.523 1.00 92.44 104 SER A C 1
ATOM 823 O O . SER A 1 104 ? -1.133 4.583 -12.114 1.00 92.44 104 SER A O 1
ATOM 825 N N . PRO A 1 105 ? 0.715 5.844 -12.347 1.00 91.69 105 PRO A N 1
ATOM 826 C CA . PRO A 1 105 ? 0.195 6.977 -11.583 1.00 91.69 105 PRO A CA 1
ATOM 827 C C . PRO A 1 105 ? -1.200 7.450 -12.030 1.00 91.69 105 PRO A C 1
ATOM 829 O O . PRO A 1 105 ? -2.026 7.836 -11.206 1.00 91.69 105 PRO A O 1
ATOM 832 N N . HIS A 1 106 ? -1.481 7.384 -13.335 1.00 90.62 106 HIS A N 1
ATOM 833 C CA . HIS A 1 106 ? -2.716 7.894 -13.939 1.00 90.62 106 HIS A CA 1
ATOM 834 C C . HIS A 1 106 ? -3.889 6.903 -13.871 1.00 90.62 106 HIS A C 1
ATOM 836 O O . HIS A 1 106 ? -5.028 7.284 -14.133 1.00 90.62 106 HIS A O 1
ATOM 842 N N . GLU A 1 107 ? -3.635 5.642 -13.519 1.00 91.62 107 GLU A N 1
ATOM 843 C CA . GLU A 1 107 ? -4.655 4.586 -13.462 1.00 91.62 107 GLU A CA 1
ATOM 844 C C . GLU A 1 107 ? -5.398 4.540 -12.126 1.00 91.62 107 GLU A C 1
ATOM 846 O O . GLU A 1 107 ? -6.321 3.742 -11.962 1.00 91.62 107 GLU A O 1
ATOM 851 N N . ILE A 1 108 ? -5.022 5.392 -11.167 1.00 92.75 108 ILE A N 1
ATOM 852 C CA . ILE A 1 108 ? -5.573 5.390 -9.813 1.00 92.75 108 ILE A CA 1
ATOM 853 C C . ILE A 1 108 ? -6.458 6.624 -9.588 1.00 92.75 108 ILE A C 1
ATOM 855 O O . ILE A 1 108 ? -5.964 7.706 -9.264 1.00 92.75 108 ILE A O 1
ATOM 859 N N . PRO A 1 109 ? -7.791 6.477 -9.702 1.00 93.50 109 PRO A N 1
ATOM 860 C CA . PRO A 1 109 ? -8.734 7.532 -9.375 1.00 93.50 109 PRO A CA 1
ATOM 861 C C . PRO A 1 109 ? -8.588 8.042 -7.929 1.00 93.50 109 PRO A C 1
ATOM 863 O O . PRO A 1 109 ? -8.611 7.235 -6.992 1.00 93.50 109 PRO A O 1
ATOM 866 N N . PRO A 1 110 ? -8.608 9.373 -7.699 1.00 95.00 110 PRO A N 1
ATOM 867 C CA . PRO A 1 110 ? -8.619 9.961 -6.352 1.00 95.00 110 PRO A CA 1
ATOM 868 C C . PRO A 1 110 ? -9.747 9.434 -5.453 1.00 95.00 110 PRO A C 1
ATOM 870 O O . PRO A 1 110 ? -9.585 9.321 -4.239 1.00 95.00 110 PRO A O 1
ATOM 873 N N . LYS A 1 111 ? -10.877 9.038 -6.058 1.00 95.50 111 LYS A N 1
ATOM 874 C CA . LYS A 1 111 ? -12.053 8.483 -5.368 1.00 95.50 111 LYS A CA 1
ATOM 875 C C . LYS A 1 111 ? -11.724 7.243 -4.534 1.00 95.50 111 LYS A C 1
ATOM 877 O O . LYS A 1 111 ? -12.338 7.055 -3.488 1.00 95.50 111 LYS A O 1
ATOM 882 N N . TYR A 1 112 ? -10.760 6.420 -4.957 1.00 94.94 112 TYR A N 1
ATOM 883 C CA . TYR A 1 112 ? -10.332 5.260 -4.173 1.00 94.94 112 TYR A CA 1
ATOM 884 C C . TYR A 1 112 ? -9.632 5.682 -2.884 1.00 94.94 112 TYR A C 1
ATOM 886 O O . TYR A 1 112 ? -9.937 5.146 -1.822 1.00 94.94 112 TYR A O 1
ATOM 894 N N . CYS A 1 113 ? -8.769 6.697 -2.947 1.00 95.69 113 CYS A N 1
ATOM 895 C CA . CYS A 1 113 ? -8.133 7.262 -1.761 1.00 95.69 113 CYS A CA 1
ATOM 896 C C . CYS A 1 113 ? -9.168 7.902 -0.825 1.00 95.69 113 CYS A C 1
ATOM 898 O O . CYS A 1 113 ? -9.185 7.600 0.367 1.00 95.69 113 CYS A O 1
ATOM 900 N N . SER A 1 114 ? -10.105 8.692 -1.365 1.00 96.19 114 SER A N 1
ATOM 901 C CA . SER A 1 114 ? -11.194 9.277 -0.570 1.00 96.19 114 SER A CA 1
ATOM 902 C C . SER A 1 114 ? -12.049 8.213 0.122 1.00 96.19 114 SER A C 1
ATOM 904 O O . SER A 1 114 ? -12.342 8.342 1.309 1.00 96.19 114 SER A O 1
ATOM 906 N N . MET A 1 115 ? -12.423 7.148 -0.594 1.00 96.44 115 MET A N 1
ATOM 907 C CA . MET A 1 115 ? -13.200 6.047 -0.025 1.00 96.44 115 MET A CA 1
ATOM 908 C C . MET A 1 115 ? -12.425 5.327 1.080 1.00 96.44 115 MET A C 1
ATOM 910 O O . MET A 1 115 ? -12.978 5.090 2.148 1.00 96.44 115 MET A O 1
ATOM 914 N N . MET A 1 116 ? -11.139 5.038 0.869 1.00 96.44 116 MET A N 1
ATOM 915 C CA . MET A 1 116 ? -10.307 4.400 1.890 1.00 96.44 116 MET A CA 1
ATOM 916 C C . MET A 1 116 ? -10.192 5.254 3.158 1.00 96.44 116 MET A C 1
ATOM 918 O O . MET A 1 116 ? -10.293 4.716 4.256 1.00 96.44 116 MET A O 1
ATOM 922 N N . VAL A 1 117 ? -10.063 6.580 3.039 1.00 96.25 117 VAL A N 1
ATOM 923 C CA . VAL A 1 117 ? -10.083 7.480 4.206 1.00 96.25 117 VAL A CA 1
ATOM 924 C C . VAL A 1 117 ? -11.422 7.397 4.944 1.00 96.25 117 VAL A C 1
ATOM 926 O O . VAL A 1 117 ? -11.438 7.297 6.170 1.00 96.25 117 VAL A O 1
ATOM 929 N N . LEU A 1 118 ? -12.547 7.406 4.220 1.00 96.25 118 LEU A N 1
ATOM 930 C CA . LEU A 1 118 ? -13.880 7.293 4.822 1.00 96.25 118 LEU A CA 1
ATOM 931 C C . LEU A 1 118 ? -14.089 5.947 5.525 1.00 96.25 118 LEU A C 1
ATOM 933 O O . LEU A 1 118 ? -14.634 5.925 6.628 1.00 96.25 118 LEU A O 1
ATOM 937 N N . LEU A 1 119 ? -13.618 4.847 4.932 1.00 96.94 119 LEU A N 1
ATOM 938 C CA . LEU A 1 119 ? -13.642 3.529 5.565 1.00 96.94 119 LEU A CA 1
ATOM 939 C C . LEU A 1 119 ? -12.831 3.536 6.866 1.00 96.94 119 LEU A C 1
ATOM 941 O O . LEU A 1 119 ? -13.347 3.116 7.897 1.00 96.94 119 LEU A O 1
ATOM 945 N N . THR A 1 120 ? -11.618 4.095 6.866 1.00 97.38 120 THR A N 1
ATOM 946 C CA . THR A 1 120 ? -10.784 4.198 8.077 1.00 97.38 120 THR A CA 1
ATOM 947 C C . THR A 1 120 ? -11.447 5.020 9.187 1.00 97.38 120 THR A C 1
ATOM 949 O O . THR A 1 120 ? -11.364 4.660 10.363 1.00 97.38 120 THR A O 1
ATOM 952 N N . VAL A 1 121 ? -12.149 6.100 8.830 1.00 97.25 121 VAL A N 1
ATOM 953 C CA . VAL A 1 121 ? -12.957 6.893 9.773 1.00 97.25 121 VAL A CA 1
ATOM 954 C C . VAL A 1 121 ? -14.113 6.068 10.343 1.00 97.25 121 VAL A C 1
ATOM 956 O O . VAL A 1 121 ? -14.328 6.077 11.555 1.00 97.25 121 VAL A O 1
ATOM 959 N N . GLY A 1 122 ? -14.854 5.357 9.487 1.00 97.38 122 GLY A N 1
ATOM 960 C CA . GLY A 1 122 ? -15.982 4.517 9.897 1.00 97.38 122 GLY A CA 1
ATOM 961 C C . GLY A 1 122 ? -15.557 3.378 10.825 1.00 97.38 122 GLY A C 1
ATOM 962 O O . GLY A 1 122 ? -16.191 3.152 11.854 1.00 97.38 122 GLY A O 1
ATOM 963 N N . LEU A 1 123 ? -14.428 2.729 10.532 1.00 98.12 123 LEU A N 1
ATOM 964 C CA . LEU A 1 123 ? -13.816 1.735 11.418 1.00 98.12 123 LEU A CA 1
ATOM 965 C C . LEU A 1 123 ? -13.502 2.342 12.791 1.00 98.12 123 LEU A C 1
ATOM 967 O O . LEU A 1 123 ? -13.878 1.776 13.812 1.00 98.12 123 LEU A O 1
ATOM 971 N N . GLY A 1 124 ? -12.907 3.537 12.838 1.00 97.62 124 GLY A N 1
ATOM 972 C CA . GLY A 1 124 ? -12.623 4.221 14.103 1.00 97.62 124 GLY A CA 1
ATOM 973 C C . GLY A 1 124 ? -13.870 4.528 14.939 1.00 97.62 124 GLY A C 1
ATOM 974 O O . GLY A 1 124 ? -13.819 4.485 16.170 1.00 97.62 124 GLY A O 1
ATOM 975 N N . GLN A 1 125 ? -15.007 4.803 14.293 1.00 96.81 125 GLN A N 1
ATOM 976 C CA . GLN A 1 125 ? -16.293 4.987 14.974 1.00 96.81 125 GLN A CA 1
ATOM 977 C C . GLN A 1 125 ? -16.794 3.684 15.602 1.00 96.81 125 GLN A C 1
ATOM 979 O O . GLN A 1 125 ? -17.130 3.674 16.786 1.00 96.81 125 GLN A O 1
ATOM 984 N N . LEU A 1 126 ? -16.792 2.593 14.832 1.00 97.81 126 LEU A N 1
ATOM 985 C CA . LEU A 1 126 ? -17.218 1.269 15.293 1.00 97.81 126 LEU A CA 1
ATOM 986 C C . LEU A 1 126 ? -16.331 0.758 16.432 1.00 97.81 126 LEU A C 1
ATOM 988 O O . LEU A 1 126 ? -16.836 0.341 17.474 1.00 97.81 126 LEU A O 1
ATOM 992 N N . LEU A 1 127 ? -15.012 0.894 16.282 1.00 97.94 127 LEU A N 1
ATOM 993 C CA . LEU A 1 127 ? -14.043 0.507 17.302 1.00 97.94 127 LEU A CA 1
ATOM 994 C C . LEU A 1 127 ? -14.274 1.251 18.614 1.00 97.94 127 LEU A C 1
ATOM 996 O O . LEU A 1 127 ? -14.244 0.643 19.680 1.00 97.94 127 LEU A O 1
ATOM 1000 N N . LYS A 1 128 ? -14.538 2.562 18.559 1.00 96.62 128 LYS A N 1
ATOM 1001 C CA . LYS A 1 128 ? -14.826 3.343 19.766 1.00 96.62 128 LYS A CA 1
ATOM 1002 C C . LYS A 1 128 ? -16.042 2.788 20.508 1.00 96.62 128 LYS A C 1
ATOM 1004 O O . LYS A 1 128 ? -15.984 2.646 21.728 1.00 96.62 128 LYS A O 1
ATOM 1009 N N . SER A 1 129 ? -17.121 2.480 19.790 1.00 95.88 129 SER A N 1
ATOM 1010 C CA . SER A 1 129 ? -18.325 1.886 20.379 1.00 95.88 129 SER A CA 1
ATOM 1011 C C . SER A 1 129 ? -18.037 0.520 21.001 1.00 95.88 129 SER A C 1
ATOM 1013 O O . SER A 1 129 ? -18.431 0.287 22.144 1.00 95.88 129 SER A O 1
ATOM 1015 N N . TYR A 1 130 ? -17.293 -0.341 20.302 1.00 97.06 130 TYR A N 1
ATOM 1016 C CA . TYR A 1 130 ? -16.906 -1.660 20.801 1.00 97.06 130 TYR A CA 1
ATOM 1017 C C . TYR A 1 130 ? -16.053 -1.571 22.075 1.00 97.06 130 TYR A C 1
ATOM 1019 O O . TYR A 1 130 ? -16.398 -2.164 23.095 1.00 97.06 130 TYR A O 1
ATOM 1027 N N . LEU A 1 131 ? -14.984 -0.764 22.067 1.00 97.00 131 LEU A N 1
ATOM 1028 C CA . LEU A 1 131 ? -14.096 -0.584 23.223 1.00 97.00 131 LEU A CA 1
ATOM 1029 C C . LEU A 1 131 ? -14.853 -0.075 24.458 1.00 97.00 131 LEU A C 1
ATOM 1031 O O . LEU A 1 131 ? -14.594 -0.526 25.572 1.00 97.00 131 LEU A O 1
ATOM 1035 N N . GLN A 1 132 ? -15.818 0.832 24.269 1.00 96.31 132 GLN A N 1
ATOM 1036 C CA . GLN A 1 132 ? -16.664 1.340 25.353 1.00 96.31 132 GLN A CA 1
ATOM 1037 C C . GLN A 1 132 ? -17.578 0.258 25.939 1.00 96.31 132 GLN A C 1
ATOM 1039 O O . GLN A 1 132 ? -17.713 0.173 27.160 1.00 96.31 132 GLN A O 1
ATOM 1044 N N . GLN A 1 133 ? -18.193 -0.566 25.089 1.00 95.94 133 GLN A N 1
ATOM 1045 C CA . GLN A 1 133 ? -19.085 -1.648 25.516 1.00 95.94 133 GLN A CA 1
ATOM 1046 C C . GLN A 1 133 ? -18.318 -2.776 26.214 1.00 95.94 133 GLN A C 1
ATOM 1048 O O . GLN A 1 133 ? -18.703 -3.201 27.303 1.00 95.94 133 GLN A O 1
ATOM 1053 N N . ALA A 1 134 ? -17.205 -3.210 25.623 1.00 94.75 134 ALA A N 1
ATOM 1054 C CA . ALA A 1 134 ? -16.358 -4.279 26.143 1.00 94.75 134 ALA A CA 1
ATOM 1055 C C . ALA A 1 134 ? -15.450 -3.828 27.305 1.00 94.75 134 ALA A C 1
ATOM 1057 O O . ALA A 1 134 ? -14.828 -4.662 27.957 1.00 94.75 134 ALA A O 1
ATOM 1058 N N . LYS A 1 135 ? -15.379 -2.516 27.586 1.00 96.00 135 LYS A N 1
ATOM 1059 C CA . LYS A 1 135 ? -14.476 -1.901 28.580 1.00 96.00 135 LYS A CA 1
ATOM 1060 C C . LYS A 1 135 ? -13.005 -2.260 28.338 1.00 96.00 135 LYS A C 1
ATOM 1062 O O . LYS A 1 135 ? -12.251 -2.509 29.278 1.00 96.00 135 LYS A O 1
ATOM 1067 N N . LEU A 1 136 ? -12.611 -2.271 27.069 1.00 95.25 136 LEU A N 1
ATOM 1068 C CA . LEU A 1 136 ? -11.252 -2.567 26.625 1.00 95.25 136 LEU A CA 1
ATOM 1069 C C . LEU A 1 136 ? -10.498 -1.281 26.281 1.00 95.25 136 LEU A C 1
ATOM 1071 O O . LEU A 1 136 ? -11.088 -0.243 25.976 1.00 95.25 136 LEU A O 1
ATOM 1075 N N . VAL A 1 137 ? -9.171 -1.372 26.293 1.00 94.38 137 VAL A N 1
ATOM 1076 C CA . VAL A 1 137 ? -8.272 -0.312 25.832 1.00 94.38 137 VAL A CA 1
ATOM 1077 C C . VAL A 1 137 ? -7.441 -0.873 24.692 1.00 94.38 137 VAL A C 1
ATOM 1079 O O . VAL A 1 137 ? -6.831 -1.930 24.832 1.00 94.38 137 VAL A O 1
ATOM 1082 N N . LEU A 1 138 ? -7.414 -0.160 23.568 1.00 96.19 138 LEU A N 1
ATOM 1083 C CA . LEU A 1 138 ? -6.567 -0.523 22.441 1.00 96.19 138 LEU A CA 1
ATOM 1084 C C . LEU A 1 138 ? -5.102 -0.247 22.785 1.00 96.19 138 LEU A C 1
ATOM 1086 O O . LEU A 1 138 ? -4.733 0.890 23.081 1.00 96.19 138 LEU A O 1
ATOM 1090 N N . ALA A 1 139 ? -4.276 -1.287 22.729 1.00 93.56 139 ALA A N 1
ATOM 1091 C CA . ALA A 1 139 ? -2.833 -1.171 22.858 1.00 93.56 139 ALA A CA 1
ATOM 1092 C C . ALA A 1 139 ? -2.192 -1.185 21.468 1.00 93.56 139 ALA A C 1
ATOM 1094 O O . ALA A 1 139 ? -2.445 -2.082 20.667 1.00 93.56 139 ALA A O 1
ATOM 1095 N N . HIS A 1 140 ? -1.335 -0.204 21.199 1.00 92.12 140 HIS A N 1
ATOM 1096 C CA . HIS A 1 140 ? -0.593 -0.145 19.947 1.00 92.12 140 HIS A CA 1
ATOM 1097 C C . HIS A 1 140 ? 0.702 -0.930 20.052 1.00 92.12 140 HIS A C 1
ATOM 1099 O O . HIS A 1 140 ? 1.490 -0.725 20.983 1.00 92.12 140 HIS A O 1
ATOM 1105 N N . ARG A 1 141 ? 0.961 -1.797 19.070 1.00 88.62 141 ARG A N 1
ATOM 1106 C CA . ARG A 1 141 ? 2.270 -2.443 18.956 1.00 88.62 141 ARG A CA 1
ATOM 1107 C C . ARG A 1 141 ? 3.344 -1.359 18.784 1.00 88.62 141 ARG A C 1
ATOM 1109 O O . ARG A 1 141 ? 3.089 -0.354 18.115 1.00 88.62 141 ARG A O 1
ATOM 1116 N N . PRO A 1 142 ? 4.553 -1.522 19.349 1.00 83.94 142 PRO A N 1
ATOM 1117 C CA . PRO A 1 142 ? 5.621 -0.542 19.184 1.00 83.94 142 PRO A CA 1
ATOM 1118 C C . PRO A 1 142 ? 6.072 -0.466 17.724 1.00 83.94 142 PRO A C 1
ATOM 1120 O O . PRO A 1 142 ? 6.033 -1.456 16.980 1.00 83.94 142 PRO A O 1
ATOM 1123 N N . PHE A 1 143 ? 6.472 0.723 17.277 1.00 77.75 143 PHE A N 1
ATOM 1124 C CA . PHE A 1 143 ? 7.166 0.854 15.999 1.00 77.75 143 PHE A CA 1
ATOM 1125 C C . PHE A 1 143 ? 8.545 0.221 16.115 1.00 77.75 143 PHE A C 1
ATOM 1127 O O . PHE A 1 143 ? 9.174 0.246 17.175 1.00 77.75 143 PHE A O 1
ATOM 1134 N N . ILE A 1 144 ? 9.008 -0.363 15.017 1.00 72.12 144 ILE A N 1
ATOM 1135 C CA . ILE A 1 144 ? 10.383 -0.827 14.960 1.00 72.12 144 ILE A CA 1
ATOM 1136 C C . ILE A 1 144 ? 11.270 0.408 14.849 1.00 72.12 144 ILE A C 1
ATOM 1138 O O . ILE A 1 144 ? 11.090 1.235 13.956 1.00 72.12 144 ILE A O 1
ATOM 1142 N N . VAL A 1 145 ? 12.207 0.526 15.782 1.00 67.06 145 VAL A N 1
ATOM 1143 C CA . VAL A 1 145 ? 13.233 1.562 15.762 1.00 67.06 145 VAL A CA 1
ATOM 1144 C C . VAL A 1 145 ? 14.502 0.935 15.210 1.00 67.06 145 VAL A C 1
ATOM 1146 O O . VAL A 1 145 ? 15.025 -0.027 15.778 1.00 67.06 145 VAL A O 1
ATOM 1149 N N . LEU A 1 146 ? 14.995 1.483 14.103 1.00 65.31 146 LEU A N 1
ATOM 1150 C CA . LEU A 1 146 ? 16.312 1.158 13.574 1.00 65.31 146 LEU A CA 1
ATOM 1151 C C . LEU A 1 146 ? 17.371 1.862 14.425 1.00 65.31 146 LEU A C 1
ATOM 1153 O O . LEU A 1 146 ? 17.786 2.986 14.149 1.00 65.31 146 LEU A O 1
ATOM 1157 N N . THR A 1 147 ? 17.767 1.201 15.510 1.00 58.25 147 THR A N 1
ATOM 1158 C CA . THR A 1 147 ? 18.883 1.632 16.355 1.00 58.25 147 THR A CA 1
ATOM 1159 C C . THR A 1 147 ? 20.163 1.619 15.517 1.00 58.25 147 THR A C 1
ATOM 1161 O O . THR A 1 147 ? 20.420 0.608 14.864 1.00 58.25 147 THR A O 1
ATOM 1164 N N . ASN A 1 148 ? 20.947 2.704 15.561 1.00 61.91 148 ASN A N 1
ATOM 1165 C CA . ASN A 1 148 ? 22.220 2.938 14.845 1.00 61.91 148 ASN A CA 1
ATOM 1166 C C . ASN A 1 148 ? 22.148 3.721 13.517 1.00 61.91 148 ASN A C 1
ATOM 1168 O O . ASN A 1 148 ? 23.137 3.728 12.797 1.00 61.91 148 ASN A O 1
ATOM 1172 N N . LEU A 1 149 ? 21.041 4.399 13.180 1.00 60.56 149 LEU A N 1
ATOM 1173 C CA . LEU A 1 149 ? 20.978 5.264 11.982 1.00 60.56 149 LEU A CA 1
ATOM 1174 C C . LEU A 1 149 ? 21.343 6.738 12.224 1.00 60.56 149 LEU A C 1
ATOM 1176 O O . LEU A 1 149 ? 21.573 7.462 11.261 1.00 60.56 149 LEU A O 1
ATOM 1180 N N . GLU A 1 150 ? 21.373 7.196 13.478 1.00 55.50 150 GLU A N 1
ATOM 1181 C CA . GLU A 1 150 ? 21.510 8.627 13.810 1.00 55.50 150 GLU A CA 1
ATOM 1182 C C . GLU A 1 150 ? 22.883 9.217 13.439 1.00 55.50 150 GLU A C 1
ATOM 1184 O O . GLU A 1 150 ? 22.969 10.411 13.157 1.00 55.50 150 GLU A O 1
ATOM 1189 N N . ASP A 1 151 ? 23.915 8.371 13.354 1.00 54.78 151 ASP A N 1
ATOM 1190 C CA . ASP A 1 151 ? 25.298 8.762 13.046 1.00 54.78 151 ASP A CA 1
ATOM 1191 C C . ASP A 1 151 ? 25.716 8.474 11.591 1.00 54.78 151 ASP A C 1
ATOM 1193 O O . ASP A 1 151 ? 26.848 8.757 11.194 1.00 54.78 151 ASP A O 1
ATOM 1197 N N . LEU A 1 152 ? 24.823 7.917 10.765 1.00 57.16 152 LEU A N 1
ATOM 1198 C CA . LEU A 1 152 ? 25.100 7.661 9.352 1.00 57.16 152 LEU A CA 1
ATOM 1199 C C . LEU A 1 152 ? 24.677 8.870 8.517 1.00 57.16 152 LEU A C 1
ATOM 1201 O O . LEU A 1 152 ? 23.506 9.256 8.493 1.00 57.16 152 LEU A O 1
ATOM 1205 N N . ALA A 1 153 ? 25.615 9.423 7.743 1.00 59.91 153 ALA A N 1
ATOM 1206 C CA . ALA A 1 153 ? 25.231 10.122 6.523 1.00 59.91 153 ALA A CA 1
ATOM 1207 C C . ALA A 1 153 ? 24.376 9.132 5.721 1.00 59.91 153 ALA A C 1
ATOM 1209 O O . ALA A 1 153 ? 24.866 8.074 5.341 1.00 59.91 153 ALA A O 1
ATOM 1210 N N . VAL A 1 154 ? 23.077 9.411 5.567 1.00 64.94 154 VAL A N 1
ATOM 1211 C CA . VAL A 1 154 ? 22.121 8.381 5.117 1.00 64.94 154 VAL A CA 1
ATOM 1212 C C . VAL A 1 154 ? 22.485 7.872 3.716 1.00 64.94 154 VAL A C 1
ATOM 1214 O O . VAL A 1 154 ? 22.329 6.688 3.441 1.00 64.94 154 VAL A O 1
ATOM 1217 N N . PHE A 1 155 ? 23.029 8.751 2.862 1.00 72.88 155 PHE A N 1
ATOM 1218 C CA . PHE A 1 155 ? 23.499 8.436 1.509 1.00 72.88 155 PHE A CA 1
ATOM 1219 C C . PHE A 1 155 ? 24.647 9.384 1.090 1.00 72.88 155 PHE A C 1
ATOM 1221 O O . PHE A 1 155 ? 24.407 10.323 0.330 1.00 72.88 155 PHE A O 1
ATOM 1228 N N . PRO A 1 156 ? 25.882 9.204 1.599 1.00 70.31 156 PRO A N 1
ATOM 1229 C CA . PRO A 1 156 ? 26.986 10.141 1.360 1.00 70.31 156 PRO A CA 1
ATOM 1230 C C . PRO A 1 156 ? 27.426 10.163 -0.110 1.00 70.31 156 PRO A C 1
ATOM 1232 O O . PRO A 1 156 ? 27.877 11.193 -0.602 1.00 70.31 156 PRO A O 1
ATOM 1235 N N . ASP A 1 157 ? 27.227 9.050 -0.819 1.00 78.31 157 ASP A N 1
ATOM 1236 C CA . ASP A 1 157 ? 27.638 8.879 -2.214 1.00 78.31 157 ASP A CA 1
ATOM 1237 C C . ASP A 1 157 ? 26.625 9.447 -3.222 1.00 78.31 157 ASP A C 1
ATOM 1239 O O . ASP A 1 157 ? 26.892 9.505 -4.423 1.00 78.31 157 ASP A O 1
ATOM 1243 N N . VAL A 1 158 ? 25.444 9.878 -2.763 1.00 80.50 158 VAL A N 1
ATOM 1244 C CA . VAL A 1 158 ? 24.388 10.418 -3.632 1.00 80.50 158 VAL A CA 1
ATOM 1245 C C . VAL A 1 158 ? 24.469 11.942 -3.640 1.00 80.50 158 VAL A C 1
ATOM 1247 O O . VAL A 1 158 ? 23.739 12.637 -2.932 1.00 80.50 158 VAL A O 1
ATOM 1250 N N . THR A 1 159 ? 25.384 12.470 -4.453 1.00 84.94 159 THR A N 1
ATOM 1251 C CA . THR A 1 159 ? 25.576 13.918 -4.619 1.00 84.94 159 THR A CA 1
ATOM 1252 C C . THR A 1 159 ? 24.551 14.540 -5.579 1.00 84.94 159 THR A C 1
ATOM 1254 O O . THR A 1 159 ? 23.819 13.845 -6.289 1.00 84.94 159 THR A O 1
ATOM 1257 N N . SER A 1 160 ? 24.498 15.876 -5.641 1.00 84.31 160 SER A N 1
ATOM 1258 C CA . SER A 1 160 ? 23.624 16.605 -6.578 1.00 84.31 160 SER A CA 1
ATOM 1259 C C . SER A 1 160 ? 23.951 16.293 -8.045 1.00 84.31 160 SER A C 1
ATOM 1261 O O . SER A 1 160 ? 23.059 16.201 -8.896 1.00 84.31 160 SER A O 1
ATOM 1263 N N . GLU A 1 161 ? 25.231 16.090 -8.344 1.00 87.75 161 GLU A N 1
ATOM 1264 C CA . GLU A 1 161 ? 25.728 15.702 -9.662 1.00 87.75 161 GLU A CA 1
ATOM 1265 C C . GLU A 1 161 ? 25.215 14.307 -10.027 1.00 87.75 161 GLU A C 1
ATOM 1267 O O . GLU A 1 161 ? 24.657 14.124 -11.110 1.00 87.75 161 GLU A O 1
ATOM 1272 N N . VAL A 1 162 ? 25.307 13.347 -9.097 1.00 87.19 162 VAL A N 1
ATOM 1273 C CA . VAL A 1 162 ? 24.769 11.989 -9.280 1.00 87.19 162 VAL A CA 1
ATOM 1274 C C . VAL A 1 162 ? 23.261 12.033 -9.526 1.00 87.19 162 VAL A C 1
ATOM 1276 O O . VAL A 1 162 ? 22.782 11.413 -10.473 1.00 87.19 162 VAL A O 1
ATOM 1279 N N . LEU A 1 163 ? 22.505 12.812 -8.745 1.00 86.50 163 LEU A N 1
ATOM 1280 C CA . LEU A 1 163 ? 21.059 12.969 -8.945 1.00 86.50 163 LEU A CA 1
ATOM 1281 C C . LEU A 1 163 ? 20.716 13.530 -10.333 1.00 86.50 163 LEU A C 1
ATOM 1283 O O . LEU A 1 163 ? 19.757 13.080 -10.955 1.00 86.50 163 LEU A O 1
ATOM 1287 N N . SER A 1 164 ? 21.507 14.479 -10.837 1.00 87.81 164 SER A N 1
ATOM 1288 C CA . SER A 1 164 ? 21.309 15.064 -12.171 1.00 87.81 164 SER A CA 1
ATOM 1289 C C . SER A 1 164 ? 21.576 14.044 -13.283 1.00 87.81 164 SER A C 1
ATOM 1291 O O . SER A 1 164 ? 20.827 13.962 -14.256 1.00 87.81 164 SER A O 1
ATOM 1293 N N . VAL A 1 165 ? 22.605 13.206 -13.119 1.00 89.00 165 VAL A N 1
ATOM 1294 C CA . VAL A 1 165 ? 22.872 12.086 -14.034 1.00 89.00 165 VAL A CA 1
ATOM 1295 C C . VAL A 1 165 ? 21.731 11.066 -13.993 1.00 89.00 165 VAL A C 1
ATOM 1297 O O . VAL A 1 165 ? 21.279 10.612 -15.045 1.00 89.00 165 VAL A O 1
ATOM 1300 N N . LEU A 1 166 ? 21.223 10.732 -12.802 1.00 86.50 166 LEU A N 1
ATOM 1301 C CA . LEU A 1 166 ? 20.118 9.785 -12.635 1.00 86.50 166 LEU A CA 1
ATOM 1302 C C . LEU A 1 166 ? 18.835 10.251 -13.333 1.00 86.50 166 LEU A C 1
ATOM 1304 O O . LEU A 1 166 ? 18.145 9.421 -13.921 1.00 86.50 166 LEU A O 1
ATOM 1308 N N . GLU A 1 167 ? 18.530 11.551 -13.341 1.00 88.56 167 GLU A N 1
ATOM 1309 C CA . GLU A 1 167 ? 17.392 12.092 -14.100 1.00 88.56 167 GLU A CA 1
ATOM 1310 C C . GLU A 1 167 ? 17.496 11.824 -15.599 1.00 88.56 167 GLU A C 1
ATOM 1312 O O . GLU A 1 167 ? 16.520 11.436 -16.244 1.00 88.56 167 GLU A O 1
ATOM 1317 N N . GLU A 1 168 ? 18.685 12.003 -16.165 1.00 88.56 168 GLU A N 1
ATOM 1318 C CA . GLU A 1 168 ? 18.912 11.765 -17.585 1.00 88.56 168 GLU A CA 1
ATOM 1319 C C . GLU A 1 168 ? 18.902 10.276 -17.926 1.00 88.56 168 GLU A C 1
ATOM 1321 O O . GLU A 1 168 ? 18.336 9.873 -18.949 1.00 88.56 168 GLU A O 1
ATOM 1326 N N . VAL A 1 169 ? 19.477 9.446 -17.052 1.00 88.31 169 VAL A N 1
ATOM 1327 C CA . VAL A 1 169 ? 19.436 7.988 -17.188 1.00 88.31 169 VAL A CA 1
ATOM 1328 C C . VAL A 1 169 ? 17.995 7.493 -17.117 1.00 88.31 169 VAL A C 1
ATOM 1330 O O . VAL A 1 169 ? 17.608 6.677 -17.954 1.00 88.31 169 VAL A O 1
ATOM 1333 N N . MET A 1 170 ? 17.170 8.008 -16.195 1.00 89.50 170 MET A N 1
ATOM 1334 C CA . MET A 1 170 ? 15.800 7.515 -16.036 1.00 89.50 170 MET A CA 1
ATOM 1335 C C . MET A 1 170 ? 14.984 7.690 -17.322 1.00 89.50 170 MET A C 1
ATOM 1337 O O . MET A 1 170 ? 14.276 6.778 -17.744 1.00 89.50 170 MET A O 1
ATOM 1341 N N . LYS A 1 171 ? 15.116 8.850 -17.979 1.00 87.88 171 LYS A N 1
ATOM 1342 C CA . LYS A 1 171 ? 14.337 9.198 -19.178 1.00 87.88 171 LYS A CA 1
ATOM 1343 C C . LYS A 1 171 ? 14.732 8.359 -20.394 1.00 87.88 171 LYS A C 1
ATOM 1345 O O . LYS A 1 171 ? 13.916 8.153 -21.292 1.00 87.88 171 LYS A O 1
ATOM 1350 N N . LYS A 1 172 ? 15.985 7.896 -20.437 1.00 88.38 172 LYS A N 1
ATOM 1351 C CA . LYS A 1 172 ? 16.561 7.122 -21.552 1.00 88.38 172 LYS A CA 1
ATOM 1352 C C . LYS A 1 172 ? 16.524 5.613 -21.309 1.00 88.38 172 LYS A C 1
ATOM 1354 O O . LYS A 1 172 ? 16.679 4.841 -22.252 1.00 88.38 172 LYS A O 1
ATOM 1359 N N . SER A 1 173 ? 16.328 5.190 -20.063 1.00 87.50 173 SER A N 1
ATOM 1360 C CA . SER A 1 173 ? 16.428 3.793 -19.664 1.00 87.50 173 SER A CA 1
ATOM 1361 C C . SER A 1 173 ? 15.320 2.924 -20.258 1.00 87.50 173 SER A C 1
ATOM 1363 O O . SER A 1 173 ? 14.130 3.225 -20.170 1.00 87.50 173 SER A O 1
ATOM 1365 N N . THR A 1 174 ? 15.710 1.770 -20.798 1.00 84.31 174 THR A N 1
ATOM 1366 C CA . THR A 1 174 ? 14.789 0.702 -21.209 1.00 84.31 174 THR A CA 1
ATOM 1367 C C . THR A 1 174 ? 14.328 -0.159 -20.035 1.00 84.31 174 THR A C 1
ATOM 1369 O O . THR A 1 174 ? 13.476 -1.021 -20.222 1.00 84.31 174 THR A O 1
ATOM 1372 N N . PHE A 1 175 ? 14.837 0.074 -18.825 1.00 87.44 175 PHE A N 1
ATOM 1373 C CA . PHE A 1 175 ? 14.318 -0.530 -17.600 1.00 87.44 175 PHE A CA 1
ATOM 1374 C C . PHE A 1 175 ? 12.973 0.102 -17.218 1.00 87.44 175 PHE A C 1
ATOM 1376 O O . PHE A 1 175 ? 12.008 -0.588 -16.896 1.00 87.44 175 PHE A O 1
ATOM 1383 N N . ILE A 1 176 ? 12.871 1.426 -17.351 1.00 89.62 176 ILE A N 1
ATOM 1384 C CA . ILE A 1 176 ? 11.729 2.208 -16.875 1.00 89.62 176 ILE A CA 1
ATOM 1385 C C . ILE A 1 176 ? 10.643 2.274 -17.947 1.00 89.62 176 ILE A C 1
ATOM 1387 O O . ILE A 1 176 ? 10.886 2.616 -19.109 1.00 89.62 176 ILE A O 1
ATOM 1391 N N . LEU A 1 177 ? 9.416 1.908 -17.576 1.00 88.25 177 LEU A N 1
ATOM 1392 C CA . LEU A 1 177 ? 8.251 2.108 -18.434 1.00 88.25 177 LEU A CA 1
ATOM 1393 C C . LEU A 1 177 ? 7.916 3.600 -18.475 1.00 88.25 177 LEU A C 1
ATOM 1395 O O . LEU A 1 177 ? 7.805 4.235 -17.431 1.00 88.25 177 LEU A O 1
ATOM 1399 N N . LYS A 1 178 ? 7.689 4.160 -19.669 1.00 91.25 178 LYS A N 1
ATOM 1400 C CA . LYS A 1 178 ? 7.397 5.598 -19.826 1.00 91.25 178 LYS A CA 1
ATOM 1401 C C . LYS A 1 178 ? 6.204 6.056 -18.982 1.00 91.25 178 LYS A C 1
ATOM 1403 O O . LYS A 1 178 ? 6.250 7.127 -18.395 1.00 91.25 178 LYS A O 1
ATOM 1408 N N . VAL A 1 179 ? 5.171 5.219 -18.877 1.00 91.88 179 VAL A N 1
ATOM 1409 C CA . VAL A 1 179 ? 3.975 5.492 -18.059 1.00 91.88 179 VAL A CA 1
ATOM 1410 C C . VAL A 1 179 ? 4.267 5.555 -16.555 1.00 91.88 179 VAL A C 1
ATOM 1412 O O . VAL A 1 179 ? 3.500 6.159 -15.815 1.00 91.88 179 VAL A O 1
ATOM 1415 N N . MET A 1 180 ? 5.383 4.972 -16.110 1.00 93.69 180 MET A N 1
ATOM 1416 C CA . MET A 1 180 ? 5.813 4.936 -14.712 1.00 93.69 180 MET A CA 1
ATOM 1417 C C . MET A 1 180 ? 6.809 6.045 -14.344 1.00 93.69 180 MET A C 1
ATOM 1419 O O . MET A 1 180 ? 7.081 6.239 -13.160 1.00 93.69 180 MET A O 1
ATOM 1423 N N . LEU A 1 181 ? 7.335 6.796 -15.322 1.00 93.50 181 LEU A N 1
ATOM 1424 C CA . LEU A 1 181 ? 8.289 7.892 -15.089 1.00 93.50 181 LEU A CA 1
ATOM 1425 C C . LEU A 1 181 ? 7.876 8.870 -13.972 1.00 93.50 181 LEU A C 1
ATOM 1427 O O . LEU A 1 181 ? 8.748 9.210 -13.172 1.00 93.50 181 LEU A O 1
ATOM 1431 N N . PRO A 1 182 ? 6.592 9.258 -13.814 1.00 95.25 182 PRO A N 1
ATOM 1432 C CA . PRO A 1 182 ? 6.225 10.193 -12.753 1.00 95.25 182 PRO A CA 1
ATOM 1433 C C . PRO A 1 182 ? 6.544 9.680 -11.338 1.00 95.25 182 PRO A C 1
ATOM 1435 O O . PRO A 1 182 ? 6.831 10.483 -10.453 1.00 95.25 182 PRO A O 1
ATOM 1438 N N . TYR A 1 183 ? 6.544 8.360 -11.096 1.00 95.50 183 TYR A N 1
ATOM 1439 C CA . TYR A 1 183 ? 6.961 7.811 -9.799 1.00 95.50 183 TYR A CA 1
ATOM 1440 C C . TYR A 1 183 ? 8.452 8.017 -9.530 1.00 95.50 183 TYR A C 1
ATOM 1442 O O . TYR A 1 183 ? 8.831 8.338 -8.405 1.00 95.50 183 TYR A O 1
ATOM 1450 N N . TRP A 1 184 ? 9.294 7.863 -10.552 1.00 94.69 184 TRP A N 1
ATOM 1451 C CA . TRP A 1 184 ? 10.736 8.079 -10.443 1.00 94.69 184 TRP A CA 1
ATOM 1452 C C . TRP A 1 184 ? 11.065 9.556 -10.211 1.00 94.69 184 TRP A C 1
ATOM 1454 O O . TRP A 1 184 ? 11.883 9.881 -9.353 1.00 94.69 184 TRP A O 1
ATOM 1464 N N . GLU A 1 185 ? 10.378 10.457 -10.913 1.00 94.25 185 GLU A N 1
ATOM 1465 C CA . GLU A 1 185 ? 10.503 11.903 -10.705 1.00 94.25 185 GLU A CA 1
ATOM 1466 C C . GLU A 1 185 ? 10.089 12.297 -9.280 1.00 94.25 185 GLU A C 1
ATOM 1468 O O . GLU A 1 185 ? 10.832 12.991 -8.583 1.00 94.25 185 GLU A O 1
ATOM 1473 N N . ALA A 1 186 ? 8.945 11.793 -8.803 1.00 94.44 186 ALA A N 1
ATOM 1474 C CA . ALA A 1 186 ? 8.494 12.029 -7.434 1.00 94.44 186 ALA A CA 1
ATOM 1475 C C . ALA A 1 186 ? 9.453 11.449 -6.386 1.00 94.44 186 ALA A C 1
ATOM 1477 O O . ALA A 1 186 ? 9.660 12.077 -5.348 1.00 94.44 186 ALA A O 1
ATOM 1478 N N . ALA A 1 187 ? 10.082 10.302 -6.654 1.00 93.19 187 ALA A N 1
ATOM 1479 C CA . ALA A 1 187 ? 11.094 9.741 -5.767 1.00 93.19 187 ALA A CA 1
ATOM 1480 C C . ALA A 1 187 ? 12.323 10.654 -5.649 1.00 93.19 187 ALA A C 1
ATOM 1482 O O . ALA A 1 187 ? 12.775 10.922 -4.536 1.00 93.19 187 ALA A O 1
ATOM 1483 N N . LEU A 1 188 ? 12.824 11.202 -6.763 1.00 91.81 188 LEU A N 1
ATOM 1484 C CA . LEU A 1 188 ? 13.945 12.150 -6.738 1.00 91.81 188 LEU A CA 1
ATOM 1485 C C . LEU A 1 188 ? 13.585 13.465 -6.039 1.00 91.81 188 LEU A C 1
ATOM 1487 O O . LEU A 1 188 ? 14.381 13.983 -5.254 1.00 91.81 188 LEU A O 1
ATOM 1491 N N . ILE A 1 189 ? 12.382 13.996 -6.276 1.00 91.25 189 ILE A N 1
ATOM 1492 C CA . ILE A 1 189 ? 11.872 15.172 -5.552 1.00 91.25 189 ILE A CA 1
ATOM 1493 C C . ILE A 1 189 ? 11.791 14.874 -4.050 1.00 91.25 189 ILE A C 1
ATOM 1495 O O . ILE A 1 189 ? 12.225 15.689 -3.230 1.00 91.25 189 ILE A O 1
ATOM 1499 N N . GLY A 1 190 ? 11.281 13.694 -3.688 1.00 88.94 190 GLY A N 1
ATOM 1500 C CA . GLY A 1 190 ? 11.207 13.217 -2.313 1.00 88.94 190 GLY A CA 1
ATOM 1501 C C . GLY A 1 190 ? 12.587 13.131 -1.669 1.00 88.94 190 GLY A C 1
ATOM 1502 O O . GLY A 1 190 ? 12.782 13.660 -0.579 1.00 88.94 190 GLY A O 1
ATOM 1503 N N . PHE A 1 191 ? 13.567 12.561 -2.372 1.00 88.25 191 PHE A N 1
ATOM 1504 C CA . PHE A 1 191 ? 14.953 12.479 -1.915 1.00 88.25 191 PHE A CA 1
ATOM 1505 C C . PHE A 1 191 ? 15.548 13.864 -1.631 1.00 88.25 191 PHE A C 1
ATOM 1507 O O . PHE A 1 191 ? 16.033 14.107 -0.527 1.00 88.25 191 PHE A O 1
ATOM 1514 N N . ARG A 1 192 ? 15.439 14.803 -2.583 1.00 88.12 192 ARG A N 1
ATOM 1515 C CA . ARG A 1 192 ? 15.924 16.189 -2.419 1.00 88.12 192 ARG A CA 1
ATOM 1516 C C . ARG A 1 192 ? 15.243 16.932 -1.275 1.00 88.12 192 ARG A C 1
ATOM 1518 O O . ARG A 1 192 ? 15.848 17.794 -0.653 1.00 88.12 192 ARG A O 1
ATOM 1525 N N . SER A 1 193 ? 13.991 16.586 -0.996 1.00 88.31 193 SER A N 1
ATOM 1526 C CA . SER A 1 193 ? 13.199 17.173 0.088 1.00 88.31 193 SER A CA 1
ATOM 1527 C C . SER A 1 193 ? 13.374 16.436 1.423 1.00 88.31 193 SER A C 1
ATOM 1529 O O . SER A 1 193 ? 12.586 16.648 2.343 1.00 88.31 193 SER A O 1
ATOM 1531 N N . HIS A 1 194 ? 14.357 15.532 1.529 1.00 85.44 194 HIS A N 1
ATOM 1532 C CA . HIS A 1 194 ? 14.605 14.671 2.692 1.00 85.44 194 HIS A CA 1
ATOM 1533 C C . HIS A 1 194 ? 13.406 13.797 3.104 1.00 85.44 194 HIS A C 1
ATOM 1535 O O . HIS A 1 194 ? 13.315 13.305 4.230 1.00 85.44 194 HIS A O 1
ATOM 1541 N N . ARG A 1 195 ? 12.480 13.552 2.174 1.00 85.75 195 ARG A N 1
ATOM 1542 C CA . ARG A 1 195 ? 11.341 12.642 2.323 1.00 85.75 195 ARG A CA 1
ATOM 1543 C C . ARG A 1 195 ? 11.753 11.226 1.924 1.00 85.75 195 ARG A C 1
ATOM 1545 O O . ARG A 1 195 ? 11.255 10.659 0.953 1.00 85.75 195 ARG A O 1
ATOM 1552 N N . PHE A 1 196 ? 12.697 10.654 2.666 1.00 84.56 196 PHE A N 1
ATOM 1553 C CA . PHE A 1 196 ? 13.313 9.373 2.308 1.00 84.56 196 PHE A CA 1
ATOM 1554 C C . PHE A 1 196 ? 12.343 8.188 2.347 1.00 84.56 196 PHE A C 1
ATOM 1556 O O . PHE A 1 196 ? 12.469 7.290 1.523 1.00 84.56 196 PHE A O 1
ATOM 1563 N N . ALA A 1 197 ? 11.354 8.197 3.246 1.00 83.06 197 ALA A N 1
ATOM 1564 C CA . ALA A 1 197 ? 10.333 7.149 3.297 1.00 83.06 197 ALA A CA 1
ATOM 1565 C C . ALA A 1 197 ? 9.501 7.108 2.004 1.00 83.06 197 ALA A C 1
ATOM 1567 O O . ALA A 1 197 ? 9.348 6.051 1.401 1.00 83.06 197 ALA A O 1
ATOM 1568 N N . ASP A 1 198 ? 9.038 8.268 1.534 1.00 88.88 198 ASP A N 1
ATOM 1569 C CA . ASP A 1 198 ? 8.307 8.402 0.272 1.00 88.88 198 ASP A CA 1
ATOM 1570 C C . ASP A 1 198 ? 9.156 7.955 -0.918 1.00 88.88 198 ASP A C 1
ATOM 1572 O O . ASP A 1 198 ? 8.685 7.205 -1.770 1.00 88.88 198 ASP A O 1
ATOM 1576 N N . CYS A 1 199 ? 10.422 8.382 -0.948 1.00 90.38 199 CYS A N 1
ATOM 1577 C CA . CYS A 1 199 ? 11.382 7.970 -1.965 1.00 90.38 199 CYS A CA 1
ATOM 1578 C C . CYS A 1 199 ? 11.556 6.444 -1.985 1.00 90.38 199 CYS A C 1
ATOM 1580 O O . CYS A 1 199 ? 11.407 5.830 -3.038 1.00 90.38 199 CYS A O 1
ATOM 1582 N N . ALA A 1 200 ? 11.790 5.821 -0.827 1.00 87.19 200 ALA A N 1
ATOM 1583 C CA . ALA A 1 200 ? 11.957 4.376 -0.715 1.00 87.19 200 ALA A CA 1
ATOM 1584 C C . ALA A 1 200 ? 10.697 3.618 -1.152 1.00 87.19 200 ALA A C 1
ATOM 1586 O O . ALA A 1 200 ? 10.797 2.688 -1.947 1.00 87.19 200 ALA A O 1
ATOM 1587 N N . MET A 1 201 ? 9.514 4.042 -0.693 1.00 89.69 201 MET A N 1
ATOM 1588 C CA . MET A 1 201 ? 8.244 3.435 -1.099 1.00 89.69 201 MET A CA 1
ATOM 1589 C C . MET A 1 201 ? 8.079 3.468 -2.618 1.00 89.69 201 MET A C 1
ATOM 1591 O O . MET A 1 201 ? 7.810 2.438 -3.226 1.00 89.69 201 MET A O 1
ATOM 1595 N N . LEU A 1 202 ? 8.298 4.626 -3.245 1.00 92.94 202 LEU A N 1
ATOM 1596 C CA . LEU A 1 202 ? 8.203 4.760 -4.695 1.00 92.94 202 LEU A CA 1
ATOM 1597 C C . LEU A 1 202 ? 9.245 3.885 -5.406 1.00 92.94 202 LEU A C 1
ATOM 1599 O O . LEU A 1 202 ? 8.869 3.049 -6.223 1.00 92.94 202 LEU A O 1
ATOM 1603 N N . LEU A 1 203 ? 10.532 4.011 -5.071 1.00 90.69 203 LEU A N 1
ATOM 1604 C CA . LEU A 1 203 ? 11.608 3.289 -5.759 1.00 90.69 203 LEU A CA 1
ATOM 1605 C C . LEU A 1 203 ? 11.498 1.770 -5.629 1.00 90.69 203 LEU A C 1
ATOM 1607 O O . LEU A 1 203 ? 11.787 1.077 -6.599 1.00 90.69 203 LEU A O 1
ATOM 1611 N N . LEU A 1 204 ? 11.048 1.243 -4.487 1.00 86.00 204 LEU A N 1
ATOM 1612 C CA . LEU A 1 204 ? 10.874 -0.202 -4.304 1.00 86.00 204 LEU A CA 1
ATOM 1613 C C . LEU A 1 204 ? 9.825 -0.771 -5.267 1.00 86.00 204 LEU A C 1
ATOM 1615 O O . LEU A 1 204 ? 10.106 -1.744 -5.967 1.00 86.00 204 LEU A O 1
ATOM 1619 N N . THR A 1 205 ? 8.662 -0.121 -5.389 1.00 88.44 205 THR A N 1
ATOM 1620 C CA . THR A 1 205 ? 7.632 -0.555 -6.357 1.00 88.44 205 THR A CA 1
ATOM 1621 C C . THR A 1 205 ? 8.135 -0.489 -7.802 1.00 88.44 205 THR A C 1
ATOM 1623 O O . THR A 1 205 ? 7.804 -1.328 -8.646 1.00 88.44 205 THR A O 1
ATOM 1626 N N . GLN A 1 206 ? 8.973 0.507 -8.101 1.00 89.81 206 GLN A N 1
ATOM 1627 C CA . GLN A 1 206 ? 9.513 0.712 -9.437 1.00 89.81 206 GLN A CA 1
ATOM 1628 C C . GLN A 1 206 ? 10.643 -0.254 -9.786 1.00 89.81 206 GLN A C 1
ATOM 1630 O O . GLN A 1 206 ? 10.751 -0.674 -10.940 1.00 89.81 206 GLN A O 1
ATOM 1635 N N . LEU A 1 207 ? 11.449 -0.641 -8.799 1.00 87.38 207 LEU A N 1
ATOM 1636 C CA . LEU A 1 207 ? 12.459 -1.678 -8.936 1.00 87.38 207 LEU A CA 1
ATOM 1637 C C . LEU A 1 207 ? 11.807 -3.011 -9.316 1.00 87.38 207 LEU A C 1
ATOM 1639 O O . LEU A 1 207 ? 12.239 -3.637 -10.283 1.00 87.38 207 LEU A O 1
ATOM 1643 N N . GLU A 1 208 ? 10.728 -3.396 -8.624 1.00 83.38 208 GLU A N 1
ATOM 1644 C CA . GLU A 1 208 ? 9.973 -4.612 -8.948 1.00 83.38 208 GLU A CA 1
ATOM 1645 C C . GLU A 1 208 ? 9.425 -4.563 -10.377 1.00 83.38 208 GLU A C 1
ATOM 1647 O O . GLU A 1 208 ? 9.621 -5.486 -11.166 1.00 83.38 208 GLU A O 1
ATOM 1652 N N . THR A 1 209 ? 8.804 -3.442 -10.746 1.00 86.94 209 THR A N 1
ATOM 1653 C CA . THR A 1 209 ? 8.220 -3.240 -12.079 1.00 86.94 209 THR A CA 1
ATOM 1654 C C . THR A 1 209 ? 9.264 -3.344 -13.189 1.00 86.94 209 THR A C 1
ATOM 1656 O O . THR A 1 209 ? 9.047 -4.017 -14.202 1.00 86.94 209 THR A O 1
ATOM 1659 N N . GLY A 1 210 ? 10.412 -2.686 -13.019 1.00 87.56 210 GLY A N 1
ATOM 1660 C CA . GLY A 1 210 ? 11.480 -2.724 -14.010 1.00 87.56 210 GLY A CA 1
ATOM 1661 C C . GLY A 1 210 ? 12.125 -4.105 -14.110 1.00 87.56 210 GLY A C 1
ATOM 1662 O O . GLY A 1 210 ? 12.355 -4.591 -15.218 1.00 87.56 2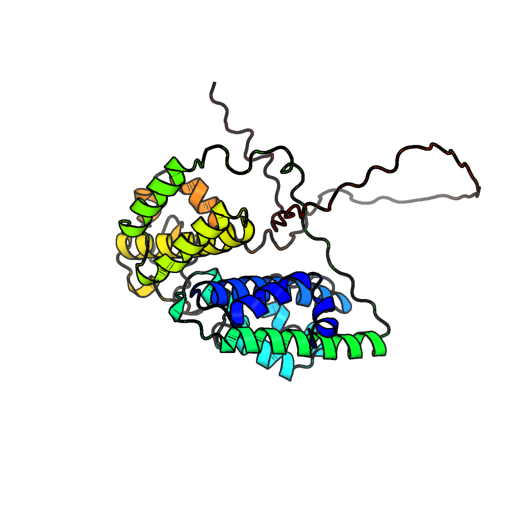10 GLY A O 1
ATOM 1663 N N . LEU A 1 211 ? 12.337 -4.798 -12.987 1.00 85.06 211 LEU A N 1
ATOM 1664 C CA . LEU A 1 211 ? 12.859 -6.166 -13.001 1.00 85.06 211 LEU A CA 1
ATOM 1665 C C . LEU A 1 211 ? 11.872 -7.143 -13.640 1.00 85.06 211 LEU A C 1
ATOM 1667 O O . LEU A 1 211 ? 12.288 -7.954 -14.464 1.00 85.06 211 LEU A O 1
ATOM 1671 N N . ARG A 1 212 ? 10.568 -7.007 -13.370 1.00 85.25 212 ARG A N 1
ATOM 1672 C CA . ARG A 1 212 ? 9.509 -7.778 -14.041 1.00 85.25 212 ARG A CA 1
ATOM 1673 C C . ARG A 1 212 ? 9.537 -7.570 -15.554 1.00 85.25 212 ARG A C 1
ATOM 1675 O O . ARG A 1 212 ? 9.397 -8.526 -16.315 1.00 85.25 212 ARG A O 1
ATOM 1682 N N . ARG A 1 213 ? 9.779 -6.338 -16.010 1.00 84.44 213 ARG A N 1
ATOM 1683 C CA . ARG A 1 213 ? 9.942 -6.030 -17.437 1.00 84.44 213 ARG A CA 1
ATOM 1684 C C . ARG A 1 213 ? 11.155 -6.725 -18.042 1.00 84.44 213 ARG A C 1
ATOM 1686 O O . ARG A 1 213 ? 11.019 -7.344 -19.098 1.00 84.44 213 ARG A O 1
ATOM 1693 N N . VAL A 1 214 ? 12.322 -6.618 -17.408 1.00 84.62 214 VAL A N 1
ATOM 1694 C CA . VAL A 1 214 ? 13.541 -7.265 -17.916 1.00 84.62 214 VAL A CA 1
ATOM 1695 C C . VAL A 1 214 ? 13.356 -8.779 -17.927 1.00 84.62 214 VAL A C 1
ATOM 1697 O O . VAL A 1 214 ? 13.605 -9.398 -18.956 1.00 84.62 214 VAL A O 1
ATOM 1700 N N . PHE A 1 215 ? 12.824 -9.355 -16.845 1.00 83.69 215 PHE A N 1
ATOM 1701 C CA . PHE A 1 215 ? 12.477 -10.771 -16.737 1.00 83.69 215 PHE A CA 1
ATOM 1702 C C . PHE A 1 215 ? 11.585 -11.239 -17.890 1.00 83.69 215 PHE A C 1
ATOM 1704 O O . PHE A 1 215 ? 11.923 -12.206 -18.573 1.00 83.69 215 PHE A O 1
ATOM 1711 N N . ALA A 1 216 ? 10.473 -10.538 -18.135 1.00 84.75 216 ALA A N 1
ATOM 1712 C CA . ALA A 1 216 ? 9.524 -10.889 -19.185 1.00 84.75 216 ALA A CA 1
ATOM 1713 C C . ALA A 1 216 ? 10.152 -10.819 -20.585 1.00 84.75 216 ALA A C 1
ATOM 1715 O O . ALA A 1 216 ? 9.840 -11.644 -21.446 1.00 84.75 216 ALA A O 1
ATOM 1716 N N . ALA A 1 217 ? 11.053 -9.858 -20.806 1.00 84.56 217 ALA A N 1
ATOM 1717 C CA . ALA A 1 217 ? 11.769 -9.708 -22.065 1.00 84.56 217 ALA A CA 1
ATOM 1718 C C . ALA A 1 217 ? 12.787 -10.838 -22.285 1.00 84.56 217 ALA A C 1
ATOM 1720 O O . ALA A 1 217 ? 12.747 -11.497 -23.324 1.00 84.56 217 ALA A O 1
ATOM 1721 N N . VAL A 1 218 ? 13.669 -11.101 -21.314 1.00 84.69 218 VAL A N 1
ATOM 1722 C CA . VAL A 1 218 ? 14.754 -12.087 -21.484 1.00 84.69 218 VAL A CA 1
ATOM 1723 C C . VAL A 1 218 ? 14.271 -13.530 -21.461 1.00 84.69 218 VAL A C 1
ATOM 1725 O O . VAL A 1 218 ? 14.843 -14.372 -22.147 1.00 84.69 218 VAL A O 1
ATOM 1728 N N . ASN A 1 219 ? 13.192 -13.816 -20.732 1.00 82.38 219 ASN A N 1
ATOM 1729 C CA . ASN A 1 219 ? 12.574 -15.141 -20.701 1.00 82.38 219 ASN A CA 1
ATOM 1730 C C . ASN A 1 219 ? 11.453 -15.303 -21.746 1.00 82.38 219 ASN A C 1
ATOM 1732 O O . ASN A 1 219 ? 10.758 -16.317 -21.741 1.00 82.38 219 ASN A O 1
ATOM 1736 N N . GLN A 1 220 ? 11.264 -14.322 -22.641 1.00 83.88 220 GLN A N 1
ATOM 1737 C CA . GLN A 1 220 ? 10.277 -14.351 -23.732 1.00 83.88 220 GLN A CA 1
ATOM 1738 C C . GLN A 1 220 ? 8.845 -14.663 -23.255 1.00 83.88 220 GLN A C 1
ATOM 1740 O O . GLN A 1 220 ? 8.084 -15.388 -23.898 1.00 83.88 220 GLN A O 1
ATOM 1745 N N . CYS A 1 221 ? 8.455 -14.097 -22.112 1.00 81.19 221 CYS A N 1
ATOM 1746 C CA . CYS A 1 221 ? 7.164 -14.331 -21.471 1.00 81.19 221 CYS A CA 1
ATOM 1747 C C . CYS A 1 221 ? 6.387 -13.015 -21.260 1.00 81.19 221 CYS A C 1
ATOM 1749 O O . CYS A 1 221 ? 6.055 -12.665 -20.130 1.00 81.19 221 CYS A O 1
ATOM 1751 N N . PRO A 1 222 ? 6.013 -12.288 -22.336 1.00 78.25 222 PRO A N 1
ATOM 1752 C CA . PRO A 1 222 ? 5.410 -10.949 -22.242 1.00 78.25 222 PRO A CA 1
ATOM 1753 C C . PRO A 1 222 ? 4.103 -10.917 -21.438 1.00 78.25 222 PRO A C 1
ATOM 1755 O O . PRO A 1 222 ? 3.786 -9.923 -20.793 1.00 78.25 222 PRO A O 1
ATOM 1758 N N . LYS A 1 223 ? 3.371 -12.034 -21.422 1.00 76.00 223 LYS A N 1
ATOM 1759 C CA . LYS A 1 223 ? 2.163 -12.227 -20.610 1.00 76.00 223 LYS A CA 1
ATOM 1760 C C . LYS A 1 223 ? 2.418 -12.087 -19.101 1.00 76.00 223 LYS A C 1
ATOM 1762 O O . LYS A 1 223 ? 1.523 -11.632 -18.408 1.00 76.00 223 LYS A O 1
ATOM 1767 N N . ARG A 1 224 ? 3.631 -12.369 -18.606 1.00 71.94 224 ARG A N 1
ATOM 1768 C CA . ARG A 1 224 ? 4.002 -12.223 -17.184 1.00 71.94 224 ARG A CA 1
ATOM 1769 C C . ARG A 1 224 ? 4.273 -10.776 -16.745 1.00 71.94 224 ARG A C 1
ATOM 1771 O O . ARG A 1 224 ? 4.568 -10.527 -15.583 1.00 71.94 224 ARG A O 1
ATOM 1778 N N . LEU A 1 225 ? 4.179 -9.804 -17.658 1.00 67.75 225 LEU A N 1
ATOM 1779 C CA . LEU A 1 225 ? 4.379 -8.391 -17.327 1.00 67.75 225 LEU A CA 1
ATOM 1780 C C . LEU A 1 225 ? 3.203 -7.791 -16.533 1.00 67.75 225 LEU A C 1
ATOM 1782 O O . LEU A 1 225 ? 3.425 -6.922 -15.694 1.00 67.75 225 LEU A O 1
ATOM 1786 N N . LEU A 1 226 ? 1.974 -8.248 -16.803 1.00 59.72 226 LEU A N 1
ATOM 1787 C CA . LEU A 1 226 ? 0.729 -7.699 -16.241 1.00 59.72 226 LEU A CA 1
ATOM 1788 C C . LEU A 1 226 ? -0.085 -8.722 -15.426 1.00 59.72 226 LEU A C 1
ATOM 1790 O O . LEU A 1 226 ? -1.191 -8.408 -14.992 1.00 59.72 226 LEU A O 1
ATOM 1794 N N . THR A 1 227 ? 0.405 -9.949 -15.229 1.00 54.72 227 THR A N 1
ATOM 1795 C CA . THR A 1 227 ? -0.358 -10.981 -14.511 1.00 54.72 227 THR A CA 1
ATOM 1796 C C . THR A 1 227 ? -0.245 -10.804 -13.001 1.00 54.72 227 THR A C 1
ATOM 1798 O O . THR A 1 227 ? 0.801 -11.044 -12.405 1.00 54.72 227 THR A O 1
ATOM 1801 N N . ALA A 1 228 ? -1.365 -10.418 -12.387 1.00 47.25 228 ALA A N 1
ATOM 1802 C CA . ALA A 1 228 ? -1.593 -10.468 -10.942 1.00 47.25 228 ALA A CA 1
ATOM 1803 C C . ALA A 1 228 ? -2.640 -11.547 -10.571 1.00 47.25 228 ALA A C 1
ATOM 1805 O O . ALA A 1 228 ? -3.289 -11.462 -9.527 1.00 47.25 228 ALA A O 1
ATOM 1806 N N . GLU A 1 229 ? -2.863 -12.546 -11.437 1.00 39.53 229 GLU A N 1
ATOM 1807 C CA . GLU A 1 229 ? -3.845 -13.608 -11.192 1.00 39.53 229 GLU A CA 1
ATOM 1808 C C . GLU A 1 229 ? -3.299 -14.659 -10.218 1.00 39.53 229 GLU A C 1
ATOM 1810 O O . GLU A 1 229 ? -2.318 -15.346 -10.485 1.00 39.53 229 GLU A O 1
ATOM 1815 N N . SER A 1 230 ? -4.004 -14.872 -9.104 1.00 40.12 230 SER A N 1
ATOM 1816 C CA . SER A 1 230 ? -3.627 -15.851 -8.070 1.00 40.12 230 SER A CA 1
ATOM 1817 C C . SER A 1 230 ? -3.701 -17.318 -8.507 1.00 40.12 230 SER A C 1
ATOM 1819 O O . SER A 1 230 ? -3.313 -18.195 -7.745 1.00 40.12 230 SER A O 1
ATOM 1821 N N . THR A 1 231 ? -4.249 -17.598 -9.691 1.00 37.66 231 THR A N 1
ATOM 1822 C CA . THR A 1 231 ? -4.330 -18.955 -10.269 1.00 37.66 231 THR A CA 1
ATOM 1823 C C . THR A 1 231 ? -3.488 -19.112 -11.535 1.00 37.66 231 THR A C 1
ATOM 1825 O O . THR A 1 231 ? -3.352 -20.220 -12.046 1.00 37.66 231 THR A O 1
ATOM 1828 N N . ALA A 1 232 ? -2.883 -18.021 -12.011 1.00 38.88 232 ALA A N 1
ATOM 1829 C CA . ALA A 1 232 ? -2.053 -17.988 -13.199 1.00 38.88 232 ALA A CA 1
ATOM 1830 C C . ALA A 1 232 ? -0.930 -16.958 -12.997 1.00 38.88 232 ALA A C 1
ATOM 1832 O O . ALA A 1 232 ? -1.064 -15.789 -13.345 1.00 38.88 232 ALA A O 1
ATOM 1833 N N . LEU A 1 233 ? 0.202 -17.443 -12.478 1.00 43.25 233 LEU A N 1
ATOM 1834 C CA . LEU A 1 233 ? 1.514 -16.794 -12.589 1.00 43.25 233 LEU A CA 1
ATOM 1835 C C . LEU A 1 233 ? 1.599 -15.431 -11.882 1.00 43.25 233 LEU A C 1
ATOM 1837 O O . LEU A 1 233 ? 1.654 -14.374 -12.520 1.00 43.25 233 LEU A O 1
ATOM 1841 N N . TYR A 1 234 ? 1.648 -15.465 -10.551 1.00 48.75 234 TYR A N 1
ATOM 1842 C CA . TYR A 1 234 ? 1.978 -14.293 -9.749 1.00 48.75 234 TYR A CA 1
ATOM 1843 C C . TYR A 1 234 ? 3.497 -14.086 -9.781 1.00 48.75 234 TYR A C 1
ATOM 1845 O O . TYR A 1 234 ? 4.205 -14.606 -8.932 1.00 48.75 234 TYR A O 1
ATOM 1853 N N . THR A 1 235 ? 4.002 -13.332 -10.764 1.00 54.75 235 THR A N 1
ATOM 1854 C CA . THR A 1 235 ? 5.448 -13.092 -10.919 1.00 54.75 235 THR A CA 1
ATOM 1855 C C . THR A 1 235 ? 5.979 -12.171 -9.823 1.00 54.75 235 THR A C 1
ATOM 1857 O O . THR A 1 235 ? 6.098 -10.956 -10.003 1.00 54.75 235 THR A O 1
ATOM 1860 N N . THR A 1 236 ? 6.265 -12.788 -8.672 1.00 63.16 236 THR A N 1
ATOM 1861 C CA . THR A 1 236 ? 6.946 -12.190 -7.526 1.00 63.16 236 THR A CA 1
ATOM 1862 C C . THR A 1 236 ? 8.409 -11.958 -7.830 1.00 63.16 236 THR A C 1
ATOM 1864 O O . THR A 1 236 ? 9.001 -12.535 -8.740 1.00 63.16 236 THR A O 1
ATOM 1867 N N . PHE A 1 237 ? 9.028 -11.169 -6.972 1.00 65.50 237 PHE A N 1
ATOM 1868 C CA . PHE A 1 237 ? 10.467 -11.089 -6.859 1.00 65.50 237 PHE A CA 1
ATOM 1869 C C . PHE A 1 237 ? 11.174 -12.450 -6.693 1.00 65.50 237 PHE A C 1
ATOM 1871 O O . PHE A 1 237 ? 12.220 -12.657 -7.312 1.00 65.50 237 PHE A O 1
ATOM 1878 N N . ASP A 1 238 ? 10.602 -13.383 -5.925 1.00 64.31 238 ASP A N 1
ATOM 1879 C CA . ASP A 1 238 ? 11.154 -14.736 -5.779 1.00 64.31 238 ASP A CA 1
ATOM 1880 C C . ASP A 1 238 ? 11.144 -15.496 -7.108 1.00 64.31 238 ASP A C 1
ATOM 1882 O O . ASP A 1 238 ? 12.146 -16.114 -7.463 1.00 64.31 238 ASP A O 1
ATOM 1886 N N . GLU A 1 239 ? 10.060 -15.396 -7.885 1.00 65.19 239 GLU A N 1
ATOM 1887 C CA . GLU A 1 239 ? 9.987 -15.974 -9.233 1.00 65.19 239 GLU A CA 1
ATOM 1888 C C . GLU A 1 239 ? 10.954 -15.273 -10.202 1.00 65.19 239 GLU A C 1
ATOM 1890 O O . GLU A 1 239 ? 11.659 -15.927 -10.972 1.00 65.19 239 GLU A O 1
ATOM 1895 N N . ILE A 1 240 ? 11.032 -13.940 -10.139 1.00 71.00 240 ILE A N 1
ATOM 1896 C CA . ILE A 1 240 ? 11.906 -13.111 -10.982 1.00 71.00 240 ILE A CA 1
ATOM 1897 C C . ILE A 1 240 ? 13.378 -13.488 -10.780 1.00 71.00 240 ILE A C 1
ATOM 1899 O O . ILE A 1 240 ? 14.130 -13.538 -11.756 1.00 71.00 240 ILE A O 1
ATOM 1903 N N . LEU A 1 241 ? 13.800 -13.773 -9.543 1.00 74.25 241 LEU A N 1
ATOM 1904 C CA . LEU A 1 241 ? 15.187 -14.110 -9.205 1.00 74.25 241 LEU A CA 1
ATOM 1905 C C . LEU A 1 241 ? 15.457 -15.613 -9.037 1.00 74.25 241 LEU A C 1
ATOM 1907 O O . LEU A 1 241 ? 16.597 -15.995 -8.745 1.00 74.25 241 LEU A O 1
ATOM 1911 N N . ALA A 1 242 ? 14.453 -16.471 -9.234 1.00 76.94 242 ALA A N 1
ATOM 1912 C CA . ALA A 1 242 ? 14.611 -17.918 -9.166 1.00 76.94 242 ALA A CA 1
ATOM 1913 C C . ALA A 1 242 ? 15.632 -18.415 -10.197 1.00 76.94 242 ALA A C 1
ATOM 1915 O O . ALA A 1 242 ? 15.782 -17.853 -11.280 1.00 76.94 242 ALA A O 1
ATOM 1916 N N . LYS A 1 243 ? 16.327 -19.517 -9.891 1.00 76.88 243 LYS A N 1
ATOM 1917 C CA . LYS A 1 243 ? 17.305 -20.113 -10.820 1.00 76.88 243 LYS A CA 1
ATOM 1918 C C . LYS A 1 243 ? 16.638 -20.730 -12.059 1.00 76.88 243 LYS A C 1
ATOM 1920 O O . LYS A 1 243 ? 17.219 -20.718 -13.143 1.00 76.88 243 LYS A O 1
ATOM 1925 N N . HIS A 1 244 ? 15.430 -21.258 -11.894 1.00 80.88 244 HIS A N 1
ATOM 1926 C CA . HIS A 1 244 ? 14.660 -21.912 -12.948 1.00 80.88 244 HIS A CA 1
ATOM 1927 C C . HIS A 1 244 ? 13.233 -21.359 -12.971 1.00 80.88 244 HIS A C 1
ATOM 1929 O O . HIS A 1 244 ? 12.724 -20.930 -11.938 1.00 80.88 244 HIS A O 1
ATOM 1935 N N . LEU A 1 245 ? 12.618 -21.375 -14.150 1.00 80.25 245 LEU A N 1
ATOM 1936 C CA . LEU A 1 245 ? 11.204 -21.083 -14.371 1.00 80.25 245 LEU A CA 1
ATOM 1937 C C . LEU A 1 245 ? 10.342 -22.311 -14.025 1.00 80.25 245 LEU A C 1
ATOM 1939 O O . LEU A 1 245 ? 10.856 -23.425 -13.913 1.00 80.25 245 LEU A O 1
ATOM 1943 N N . ASP A 1 246 ? 9.023 -22.126 -13.942 1.00 74.69 246 ASP A N 1
ATOM 1944 C CA . ASP A 1 246 ? 8.066 -23.202 -13.612 1.00 74.69 246 ASP A CA 1
ATOM 1945 C C . ASP A 1 246 ? 8.073 -24.367 -14.618 1.00 74.69 246 ASP A C 1
ATOM 1947 O O . ASP A 1 246 ? 7.704 -25.488 -14.281 1.00 74.69 246 ASP A O 1
ATOM 1951 N N . ASP A 1 247 ? 8.502 -24.115 -15.859 1.00 77.50 247 ASP A N 1
ATOM 1952 C CA . ASP A 1 247 ? 8.650 -25.126 -16.914 1.00 77.50 247 ASP A CA 1
ATOM 1953 C C . ASP A 1 247 ? 10.029 -25.818 -16.906 1.00 77.50 247 ASP A C 1
ATOM 1955 O O . ASP A 1 247 ? 10.363 -26.559 -17.832 1.00 77.50 247 ASP A O 1
ATOM 1959 N N . GLY A 1 248 ? 10.843 -25.572 -15.874 1.00 78.56 248 GLY A N 1
ATOM 1960 C CA . GLY A 1 248 ? 12.176 -26.146 -15.694 1.00 78.56 248 GLY A CA 1
ATOM 1961 C C . GLY A 1 248 ? 13.279 -25.466 -16.509 1.00 78.56 248 GLY A C 1
ATOM 1962 O O . GLY A 1 248 ? 14.448 -25.832 -16.365 1.00 78.56 248 GLY A O 1
ATOM 1963 N N . LYS A 1 249 ? 12.961 -24.469 -17.348 1.00 84.06 249 LYS A N 1
ATOM 1964 C CA . LYS A 1 249 ? 13.981 -23.717 -18.092 1.00 84.06 249 LYS A CA 1
ATOM 1965 C C . LYS A 1 249 ? 14.816 -22.847 -17.162 1.00 84.06 249 LYS A C 1
ATOM 1967 O O . LYS A 1 249 ? 14.347 -22.372 -16.132 1.00 84.06 249 LYS A O 1
ATOM 1972 N N . ILE A 1 250 ? 16.061 -22.595 -17.553 1.00 83.56 250 ILE A N 1
ATOM 1973 C CA . ILE A 1 250 ? 16.954 -21.691 -16.823 1.00 83.56 250 ILE A CA 1
ATOM 1974 C C . ILE A 1 250 ? 16.434 -20.259 -16.954 1.00 83.56 250 ILE A C 1
ATOM 1976 O O . ILE A 1 250 ? 16.228 -19.774 -18.070 1.00 83.56 250 ILE A O 1
ATOM 1980 N N . ASN A 1 251 ? 16.276 -19.577 -15.820 1.00 83.44 251 ASN A N 1
ATOM 1981 C CA . ASN A 1 251 ? 15.944 -18.160 -15.802 1.00 83.44 251 ASN A CA 1
ATOM 1982 C C . ASN A 1 251 ? 17.140 -17.344 -16.312 1.00 83.44 251 ASN A C 1
ATOM 1984 O O . ASN A 1 251 ? 18.243 -17.428 -15.770 1.00 83.44 251 ASN A O 1
ATOM 1988 N N . GLN A 1 252 ? 16.916 -16.542 -17.350 1.00 84.75 252 GLN A N 1
ATOM 1989 C CA . GLN A 1 252 ? 17.970 -15.749 -17.982 1.00 84.75 252 GLN A CA 1
ATOM 1990 C C . GLN A 1 252 ? 18.280 -14.447 -17.231 1.00 84.75 252 GLN A C 1
ATOM 1992 O O . GLN A 1 252 ? 19.334 -13.852 -17.450 1.00 84.75 252 GLN A O 1
ATOM 1997 N N . LEU A 1 253 ? 17.400 -13.996 -16.329 1.00 80.69 253 LEU A N 1
ATOM 1998 C CA . LEU A 1 253 ? 17.596 -12.730 -15.622 1.00 80.69 253 LEU A CA 1
ATOM 1999 C C . LEU A 1 253 ? 18.817 -12.751 -14.681 1.00 80.69 253 LEU A C 1
ATOM 2001 O O . LEU A 1 253 ? 19.625 -11.829 -14.786 1.00 80.69 253 LEU A O 1
ATOM 2005 N N . PRO A 1 254 ? 19.026 -13.768 -13.817 1.00 79.12 254 PRO A N 1
ATOM 2006 C CA . PRO A 1 254 ? 20.230 -13.838 -12.989 1.00 79.12 254 PRO A CA 1
ATOM 2007 C C . PRO A 1 254 ? 21.532 -13.831 -13.796 1.00 79.12 254 PRO A C 1
ATOM 2009 O O . PRO A 1 254 ? 22.515 -13.224 -13.380 1.00 79.12 254 PRO A O 1
ATOM 2012 N N . LEU A 1 255 ? 21.525 -14.468 -14.972 1.00 78.38 255 LEU A N 1
ATOM 2013 C CA . LEU A 1 255 ? 22.677 -14.509 -15.874 1.00 78.38 255 LEU A CA 1
ATOM 2014 C C . LEU A 1 255 ? 22.961 -13.137 -16.499 1.00 78.38 255 LEU A C 1
ATOM 2016 O O . LEU A 1 255 ? 24.122 -12.771 -16.653 1.00 78.38 255 LEU A O 1
ATOM 2020 N N . LEU A 1 256 ? 21.912 -12.374 -16.829 1.00 78.31 256 LEU A N 1
ATOM 2021 C CA . LEU A 1 256 ? 22.036 -11.016 -17.361 1.00 78.31 256 LEU A CA 1
ATOM 2022 C C . LEU A 1 256 ? 22.526 -10.018 -16.301 1.00 78.31 256 LEU A C 1
ATOM 2024 O O . LEU A 1 256 ? 23.360 -9.169 -16.601 1.00 78.31 256 LEU A O 1
ATOM 2028 N N . LEU A 1 257 ? 21.980 -10.088 -15.083 1.00 74.69 257 LEU A N 1
ATOM 2029 C CA . LEU A 1 257 ? 22.312 -9.162 -13.995 1.00 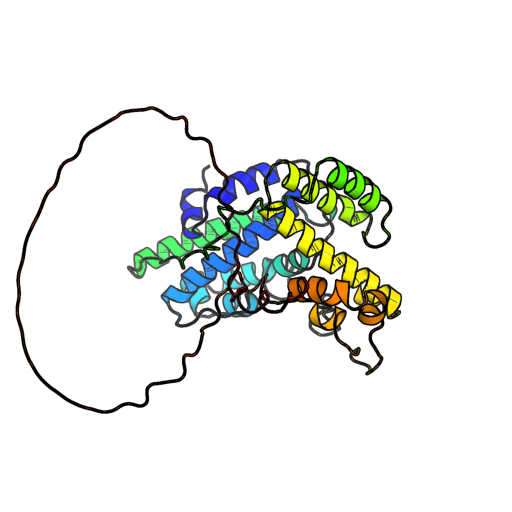74.69 257 LEU A CA 1
ATOM 2030 C C . LEU A 1 257 ? 23.734 -9.384 -13.451 1.00 74.69 257 LEU A C 1
ATOM 2032 O O . LEU A 1 257 ? 24.382 -8.428 -13.026 1.00 74.69 257 LEU A O 1
ATOM 2036 N N . GLY A 1 258 ? 24.217 -10.630 -13.479 1.00 67.69 258 GLY A N 1
ATOM 2037 C CA . GLY A 1 258 ? 25.516 -11.018 -12.933 1.00 67.69 258 GLY A CA 1
ATOM 2038 C C . GLY A 1 258 ? 25.562 -11.044 -11.397 1.00 67.69 258 GLY A C 1
ATOM 2039 O O . GLY A 1 258 ? 24.686 -10.522 -10.705 1.00 67.69 258 GLY A O 1
ATOM 2040 N N . GLU A 1 259 ? 26.625 -11.642 -10.849 1.00 54.56 259 GLU A N 1
ATOM 2041 C CA . GLU A 1 259 ? 26.849 -11.793 -9.399 1.00 54.56 259 GLU A CA 1
ATOM 2042 C C . GLU A 1 259 ? 26.757 -10.491 -8.568 1.00 54.56 259 GLU A C 1
ATOM 2044 O O . GLU A 1 259 ? 26.166 -10.545 -7.493 1.00 54.56 259 GLU A O 1
ATOM 2049 N N . PRO A 1 260 ? 27.244 -9.305 -8.998 1.00 55.88 260 PRO A N 1
ATOM 2050 C CA . PRO A 1 260 ? 27.207 -8.114 -8.138 1.00 55.88 260 PRO A CA 1
ATOM 2051 C C . PRO A 1 260 ? 25.804 -7.505 -7.948 1.00 55.88 260 PRO A C 1
ATOM 2053 O O . PRO A 1 260 ? 25.554 -6.864 -6.928 1.00 55.88 260 PRO A O 1
ATOM 2056 N N . ALA A 1 261 ? 24.869 -7.705 -8.883 1.00 55.12 261 ALA A N 1
ATOM 2057 C CA . ALA A 1 261 ? 23.517 -7.136 -8.798 1.00 55.12 261 ALA A CA 1
ATOM 2058 C C . ALA A 1 261 ? 22.501 -8.078 -8.124 1.00 55.12 261 ALA A C 1
ATOM 2060 O O . ALA A 1 261 ? 21.464 -7.629 -7.631 1.00 55.12 261 ALA A O 1
ATOM 2061 N N . MET A 1 262 ? 22.802 -9.379 -8.060 1.00 56.06 262 MET A N 1
ATOM 2062 C CA . MET A 1 262 ? 21.911 -10.387 -7.482 1.00 56.06 262 MET A CA 1
ATOM 2063 C C . MET A 1 262 ? 21.690 -10.229 -5.966 1.00 56.06 262 MET A C 1
ATOM 2065 O O . MET A 1 262 ? 20.539 -10.348 -5.546 1.00 56.06 262 MET A O 1
ATOM 2069 N N . PRO A 1 263 ? 22.701 -9.922 -5.127 1.00 51.31 263 PRO A N 1
ATOM 2070 C CA . PRO A 1 263 ? 22.489 -9.641 -3.706 1.00 51.31 263 PRO A CA 1
ATOM 2071 C C . PRO A 1 263 ? 21.618 -8.403 -3.465 1.00 51.31 263 PRO A C 1
ATOM 2073 O O . PRO A 1 263 ? 20.737 -8.437 -2.612 1.00 51.31 263 PRO A O 1
ATOM 2076 N N . LEU A 1 264 ? 21.809 -7.334 -4.249 1.00 49.41 264 LEU A N 1
ATOM 2077 C CA . LEU A 1 264 ? 21.018 -6.100 -4.150 1.00 49.41 264 LEU A CA 1
ATOM 2078 C C . LEU A 1 264 ? 19.557 -6.332 -4.551 1.00 49.41 264 LEU A C 1
ATOM 2080 O O . LEU A 1 264 ? 18.645 -5.893 -3.851 1.00 49.41 264 LEU A O 1
ATOM 2084 N N . ALA A 1 265 ? 19.329 -7.086 -5.628 1.00 49.56 265 ALA A N 1
ATOM 2085 C CA . ALA A 1 265 ? 17.989 -7.488 -6.029 1.00 49.56 265 ALA A CA 1
ATOM 2086 C C . ALA A 1 265 ? 17.345 -8.399 -4.964 1.00 49.56 265 ALA A C 1
ATOM 2088 O O . ALA A 1 265 ? 16.199 -8.171 -4.594 1.00 49.56 265 ALA A O 1
ATOM 2089 N N . ARG A 1 266 ? 18.086 -9.354 -4.380 1.00 49.31 266 ARG A N 1
ATOM 2090 C CA . ARG A 1 266 ? 17.599 -10.242 -3.300 1.00 49.31 266 ARG A CA 1
ATOM 2091 C C . ARG A 1 266 ? 17.278 -9.525 -1.986 1.00 49.31 266 ARG A C 1
ATOM 2093 O O . ARG A 1 266 ? 16.369 -9.929 -1.271 1.00 49.31 266 ARG A O 1
ATOM 2100 N N . LEU A 1 267 ? 17.977 -8.438 -1.663 1.00 44.97 267 LEU A N 1
ATOM 2101 C CA . LEU A 1 267 ? 17.613 -7.596 -0.517 1.00 44.97 267 LEU A CA 1
ATOM 2102 C C . LEU A 1 267 ? 16.241 -6.934 -0.727 1.00 44.97 267 LEU A C 1
ATOM 2104 O O . LEU A 1 267 ? 15.469 -6.819 0.224 1.00 44.97 267 LEU A O 1
ATOM 2108 N N . SER A 1 268 ? 15.907 -6.579 -1.974 1.00 41.50 268 SER A N 1
ATOM 2109 C CA . SER A 1 268 ? 14.577 -6.071 -2.338 1.00 41.50 268 SER A CA 1
ATOM 2110 C C . SER A 1 268 ? 13.499 -7.155 -2.479 1.00 41.50 268 SER A C 1
ATOM 2112 O O . SER A 1 268 ? 12.324 -6.836 -2.332 1.00 41.50 268 SER A O 1
ATOM 2114 N N . THR A 1 269 ? 13.879 -8.422 -2.714 1.00 41.00 269 THR A N 1
ATOM 2115 C CA . THR A 1 269 ? 12.941 -9.566 -2.806 1.00 41.00 269 THR A CA 1
ATOM 2116 C C . THR A 1 269 ? 12.512 -10.108 -1.473 1.00 41.00 269 THR A C 1
ATOM 2118 O O . THR A 1 269 ? 11.581 -10.900 -1.399 1.00 41.00 269 THR A O 1
ATOM 2121 N N . SER A 1 270 ? 13.247 -9.757 -0.430 1.00 34.50 270 SER A N 1
ATOM 2122 C CA . SER A 1 270 ? 12.980 -10.304 0.868 1.00 34.50 270 SER A CA 1
ATOM 2123 C C . SER A 1 270 ? 11.595 -9.801 1.273 1.00 34.50 270 SER A C 1
ATOM 2125 O O . SER A 1 270 ? 11.381 -8.598 1.451 1.00 34.50 270 SER A O 1
ATOM 2127 N N . ASP A 1 271 ? 10.640 -10.728 1.396 1.00 36.62 271 ASP A N 1
ATOM 2128 C CA . ASP A 1 271 ? 9.333 -10.466 1.992 1.00 36.62 271 ASP A CA 1
ATOM 2129 C C . ASP A 1 271 ? 9.509 -9.608 3.246 1.00 36.62 271 ASP A C 1
ATOM 2131 O O . ASP A 1 271 ? 8.681 -8.758 3.500 1.00 36.62 271 ASP A O 1
ATOM 2135 N N . SER A 1 272 ? 10.650 -9.694 3.934 1.00 34.50 272 SER A N 1
ATOM 2136 C CA . SER A 1 272 ? 11.262 -8.745 4.871 1.00 34.50 272 SER A CA 1
ATOM 2137 C C . SER A 1 272 ? 11.473 -7.272 4.432 1.00 34.50 272 SER A C 1
ATOM 2139 O O . SER A 1 272 ? 12.296 -6.598 5.032 1.00 34.50 272 SER A O 1
ATOM 2141 N N . PHE A 1 273 ? 10.718 -6.664 3.520 1.00 35.81 273 PHE A N 1
ATOM 2142 C CA . PHE A 1 273 ? 10.517 -5.193 3.533 1.00 35.81 273 PHE A CA 1
ATOM 2143 C C . PHE A 1 273 ? 9.036 -4.855 3.720 1.00 35.81 273 PHE A C 1
ATOM 2145 O O . PHE A 1 273 ? 8.696 -4.070 4.602 1.00 35.81 273 PHE A O 1
ATOM 2152 N N . CYS A 1 274 ? 8.144 -5.572 3.026 1.00 33.44 274 CYS A N 1
ATOM 2153 C CA . CYS A 1 274 ? 6.718 -5.638 3.387 1.00 33.44 274 CYS A CA 1
ATOM 2154 C C . CYS A 1 274 ? 6.497 -6.276 4.773 1.00 33.44 274 CYS A C 1
ATOM 2156 O O . CYS A 1 274 ? 5.582 -5.898 5.495 1.00 33.44 274 CYS A O 1
ATOM 2158 N N . SER A 1 275 ? 7.373 -7.199 5.157 1.00 31.92 275 SER A N 1
ATOM 2159 C CA . SER A 1 275 ? 7.343 -8.013 6.372 1.00 31.92 275 SER A CA 1
ATOM 2160 C C . SER A 1 275 ? 8.389 -7.582 7.378 1.00 31.92 275 SER A C 1
ATOM 2162 O O . SER A 1 275 ? 8.254 -7.929 8.528 1.00 31.92 275 SER A O 1
ATOM 2164 N N . SER A 1 276 ? 9.395 -6.763 7.059 1.00 33.03 276 SER A N 1
ATOM 2165 C CA . SER A 1 276 ? 10.191 -6.149 8.145 1.00 33.03 276 SER A CA 1
ATOM 2166 C C . SER A 1 276 ? 9.491 -4.930 8.756 1.00 33.03 276 SER A C 1
ATOM 2168 O O . SER A 1 276 ? 9.927 -4.412 9.780 1.00 33.03 276 SER A O 1
ATOM 2170 N N . LEU A 1 277 ? 8.319 -4.581 8.219 1.00 32.88 277 LEU A N 1
ATOM 2171 C CA . LEU A 1 277 ? 7.214 -3.932 8.922 1.00 32.88 277 LEU A CA 1
ATOM 217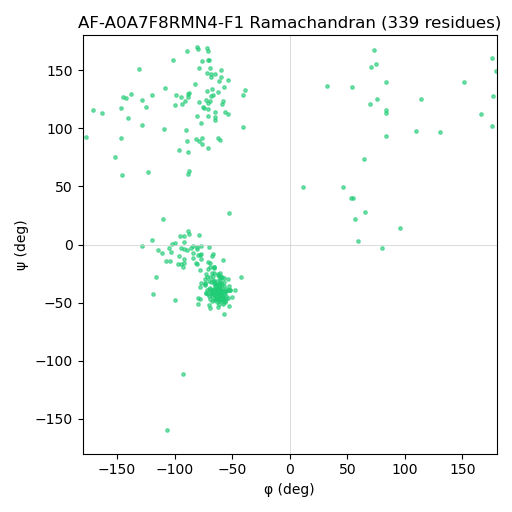2 C C . LEU A 1 277 ? 6.499 -4.827 9.956 1.00 32.88 277 LEU A C 1
ATOM 2174 O O . LEU A 1 277 ? 5.778 -4.300 10.812 1.00 32.88 277 LEU A O 1
ATOM 2178 N N . HIS A 1 278 ? 6.691 -6.151 9.915 1.00 31.91 278 HIS A N 1
ATOM 2179 C CA . HIS A 1 278 ? 5.985 -7.164 10.708 1.00 31.91 278 HIS A CA 1
ATOM 2180 C C . HIS A 1 278 ? 6.869 -8.324 11.229 1.00 31.91 278 HIS A C 1
ATOM 2182 O O . HIS A 1 278 ? 7.292 -9.242 10.545 1.00 31.91 278 HIS A O 1
ATOM 2188 N N . TRP A 1 279 ? 7.071 -8.278 12.543 1.00 26.88 279 TRP A N 1
ATOM 2189 C CA . TRP A 1 279 ? 7.761 -9.225 13.412 1.00 26.88 279 TRP A CA 1
ATOM 2190 C C . TRP A 1 279 ? 7.559 -10.721 13.114 1.00 26.88 279 TRP A C 1
ATOM 2192 O O . TRP A 1 279 ? 6.433 -11.209 13.075 1.00 26.88 279 TRP A O 1
ATOM 2202 N N . GLY A 1 280 ? 8.678 -11.452 13.093 1.00 23.33 280 GLY A N 1
ATOM 2203 C CA . GLY A 1 280 ? 8.753 -12.884 13.371 1.00 23.33 280 GLY A CA 1
ATOM 2204 C C . GLY A 1 280 ? 9.434 -13.140 14.719 1.00 23.33 280 GLY A C 1
ATOM 2205 O O . GLY A 1 280 ? 10.462 -12.544 15.046 1.00 23.33 280 GLY A O 1
ATOM 2206 N N . SER A 1 281 ? 8.831 -14.027 15.504 1.00 25.42 281 SER A N 1
ATOM 2207 C CA . SER A 1 281 ? 9.340 -14.598 16.747 1.00 25.42 281 SER A CA 1
ATOM 2208 C C . SER A 1 281 ? 10.677 -15.317 16.545 1.00 25.42 281 SER A C 1
ATOM 2210 O O . SER A 1 281 ? 10.765 -16.282 15.787 1.00 25.42 281 SER A O 1
ATOM 2212 N N . SER A 1 282 ? 11.704 -14.917 17.292 1.00 24.89 282 SER A N 1
ATOM 2213 C CA . SER A 1 282 ? 12.857 -15.773 17.551 1.00 24.89 282 SER A CA 1
ATOM 2214 C C . SER A 1 282 ? 12.477 -16.810 18.607 1.00 24.89 282 SER A C 1
ATOM 2216 O O . SER A 1 282 ? 12.402 -16.504 19.799 1.00 24.89 282 SER A O 1
ATOM 2218 N N . SER A 1 283 ? 12.257 -18.043 18.167 1.00 23.95 283 SER A N 1
ATOM 2219 C CA . SER A 1 283 ? 12.338 -19.235 19.004 1.00 23.95 283 SER A CA 1
ATOM 2220 C C . SER A 1 283 ? 13.730 -19.284 19.641 1.00 23.95 283 SER A C 1
ATOM 2222 O O . SER A 1 283 ? 14.725 -19.427 18.932 1.00 23.95 283 SER A O 1
ATOM 2224 N N . CYS A 1 284 ? 13.826 -19.146 20.965 1.00 21.72 284 CYS A N 1
ATOM 2225 C CA . CYS A 1 284 ? 15.062 -19.443 21.685 1.00 21.72 284 CYS A CA 1
ATOM 2226 C C . CYS A 1 284 ? 15.008 -20.903 22.176 1.00 21.72 284 CYS A C 1
ATOM 2228 O O . CYS A 1 284 ? 14.085 -21.250 22.919 1.00 21.72 284 CYS A O 1
ATOM 2230 N N . PRO A 1 285 ? 15.953 -21.772 21.775 1.00 26.59 285 PRO A N 1
ATOM 2231 C CA . PRO A 1 285 ? 16.032 -23.148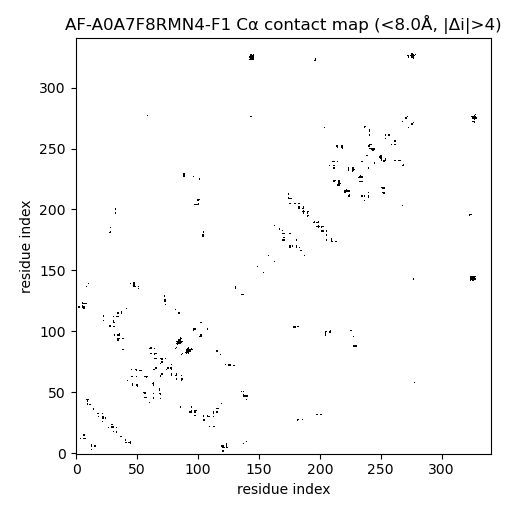 22.232 1.00 26.59 285 PRO A CA 1
ATOM 2232 C C . PRO A 1 285 ? 16.909 -23.208 23.486 1.00 26.59 285 PRO A C 1
ATOM 2234 O O . PRO A 1 285 ? 18.127 -23.192 23.384 1.00 26.59 285 PRO A O 1
ATOM 2237 N N . HIS A 1 286 ? 16.293 -23.234 24.665 1.00 24.58 286 HIS A N 1
ATOM 2238 C CA . HIS A 1 286 ? 16.769 -23.931 25.868 1.00 24.58 286 HIS A CA 1
ATOM 2239 C C . HIS A 1 286 ? 15.979 -23.439 27.078 1.00 24.58 286 HIS A C 1
ATOM 2241 O O . HIS A 1 286 ? 16.117 -22.297 27.496 1.00 24.58 286 HIS A O 1
ATOM 2247 N N . CYS A 1 287 ? 15.165 -24.330 27.640 1.00 22.98 287 CYS A N 1
ATOM 2248 C CA . CYS A 1 287 ? 15.204 -24.689 29.058 1.00 22.98 287 CYS A CA 1
ATOM 2249 C C . CYS A 1 287 ? 14.160 -25.787 29.286 1.00 22.98 287 CYS A C 1
ATOM 2251 O O . CYS A 1 287 ? 12.981 -25.525 29.513 1.00 22.98 287 CYS A O 1
ATOM 2253 N N . GLY A 1 288 ? 14.621 -27.038 29.187 1.00 23.83 288 GLY A N 1
ATOM 2254 C CA . GLY A 1 288 ? 13.965 -28.156 29.854 1.00 23.83 288 GLY A CA 1
ATOM 2255 C C . GLY A 1 288 ? 13.993 -27.913 31.364 1.00 23.83 288 GLY A C 1
ATOM 2256 O O . GLY A 1 288 ? 14.954 -27.356 31.893 1.00 23.83 288 GLY A O 1
ATOM 2257 N N . GLY A 1 289 ? 12.892 -28.250 32.029 1.00 21.36 289 GLY A N 1
ATOM 2258 C CA . GLY A 1 289 ? 12.669 -27.904 33.426 1.00 21.36 289 GLY A CA 1
ATOM 2259 C C . GLY A 1 289 ? 13.523 -28.674 34.429 1.00 21.36 289 GLY A C 1
ATOM 2260 O O . GLY A 1 289 ? 14.113 -29.697 34.107 1.00 21.36 289 GLY A O 1
ATOM 2261 N N . LEU A 1 290 ? 13.491 -28.199 35.678 1.00 24.05 290 LEU A N 1
ATOM 2262 C CA . LEU A 1 290 ? 13.410 -29.024 36.887 1.00 24.05 290 LEU A CA 1
ATOM 2263 C C . LEU A 1 290 ? 13.168 -28.145 38.130 1.00 24.05 290 LEU A C 1
ATOM 2265 O O . LEU A 1 290 ? 13.970 -27.297 38.492 1.00 24.05 290 LEU A O 1
ATOM 2269 N N . HIS A 1 291 ? 12.000 -28.374 38.732 1.00 23.81 291 HIS A N 1
ATOM 2270 C CA . HIS A 1 291 ? 11.651 -28.424 40.157 1.00 23.81 291 HIS A CA 1
ATOM 2271 C C . HIS A 1 291 ? 12.327 -27.564 41.259 1.00 23.81 291 HIS A C 1
ATOM 2273 O O . HIS A 1 291 ? 13.518 -27.652 41.520 1.00 23.81 291 HIS A O 1
ATOM 2279 N N . ARG A 1 292 ? 11.404 -27.052 42.103 1.00 23.92 292 ARG A N 1
ATOM 2280 C CA . ARG A 1 292 ? 11.383 -26.940 43.587 1.00 23.92 292 ARG A CA 1
ATOM 2281 C C . ARG A 1 292 ? 12.092 -25.760 44.277 1.00 23.92 292 ARG A C 1
ATOM 2283 O O . ARG A 1 292 ? 13.289 -25.787 44.504 1.00 23.92 292 ARG A O 1
ATOM 2290 N N . GLY A 1 293 ? 11.250 -24.918 44.892 1.00 22.27 293 GLY A N 1
ATOM 2291 C CA . GLY A 1 293 ? 11.216 -24.785 46.357 1.00 22.27 293 GLY A CA 1
ATOM 2292 C C . GLY A 1 293 ? 11.658 -23.445 46.959 1.00 22.27 293 GLY A C 1
ATOM 2293 O O . GLY A 1 293 ? 12.800 -23.047 46.806 1.00 22.27 293 GLY A O 1
ATOM 2294 N N . GLY A 1 294 ? 10.780 -22.851 47.782 1.00 22.59 294 GLY A N 1
ATOM 2295 C CA . GLY A 1 2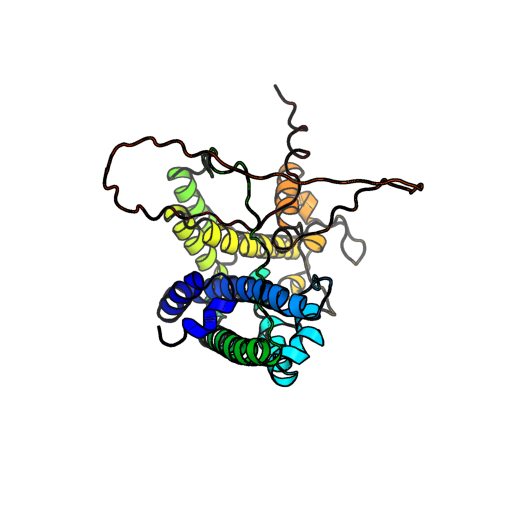94 ? 11.203 -22.207 49.037 1.00 22.59 294 GLY A CA 1
ATOM 2296 C C . GLY A 1 294 ? 11.150 -20.675 49.146 1.00 22.59 294 GLY A C 1
ATOM 2297 O O . GLY A 1 294 ? 12.109 -19.998 48.828 1.00 22.59 294 GLY A O 1
ATOM 2298 N N . HIS A 1 295 ? 10.055 -20.190 49.746 1.00 23.30 295 HIS A N 1
ATOM 2299 C CA . HIS A 1 295 ? 9.981 -19.245 50.882 1.00 23.30 295 HIS A CA 1
ATOM 2300 C C . HIS A 1 295 ? 10.682 -17.860 50.924 1.00 23.30 295 HIS A C 1
ATOM 2302 O O . HIS A 1 295 ? 11.899 -17.756 50.866 1.00 23.30 295 HIS A O 1
ATOM 2308 N N . ARG A 1 296 ? 9.861 -16.889 51.398 1.00 23.84 296 ARG A N 1
ATOM 2309 C CA . ARG A 1 296 ? 10.146 -15.622 52.137 1.00 23.84 296 ARG A CA 1
ATOM 2310 C C . ARG A 1 296 ? 10.737 -14.468 51.315 1.00 23.84 296 ARG A C 1
ATOM 2312 O O . ARG A 1 296 ? 11.460 -14.705 50.370 1.00 23.84 296 ARG A O 1
ATOM 2319 N N . SER A 1 297 ? 10.598 -13.187 51.664 1.00 23.02 297 SER A N 1
ATOM 2320 C CA . SER A 1 297 ? 9.693 -12.323 52.459 1.00 23.02 297 SER A CA 1
ATOM 2321 C C . SER A 1 297 ? 10.355 -10.922 52.420 1.00 23.02 297 SER A C 1
ATOM 2323 O O . SER A 1 297 ? 11.562 -10.851 52.230 1.00 23.02 297 SER A O 1
ATOM 2325 N N . GLU A 1 298 ? 9.589 -9.862 52.710 1.00 25.30 298 GLU A N 1
ATOM 2326 C CA . GLU A 1 298 ? 10.017 -8.483 53.083 1.00 25.30 298 GLU A CA 1
ATOM 2327 C C . GLU A 1 298 ? 10.373 -7.510 51.935 1.00 25.30 298 GLU A C 1
ATOM 2329 O O . GLU A 1 298 ? 11.175 -7.815 51.068 1.00 25.30 298 GLU A O 1
ATOM 2334 N N . ARG A 1 299 ? 9.650 -6.393 51.717 1.00 24.00 299 ARG A N 1
ATOM 2335 C CA . ARG A 1 299 ? 9.411 -5.131 52.481 1.00 24.00 299 ARG A CA 1
ATOM 2336 C C . ARG A 1 299 ? 10.573 -4.115 52.458 1.00 24.00 299 ARG A C 1
ATOM 2338 O O . ARG A 1 299 ? 11.643 -4.393 52.970 1.00 24.00 299 ARG A O 1
ATOM 2345 N N . GLY A 1 300 ? 10.253 -2.879 52.032 1.00 24.25 300 GLY A N 1
ATOM 2346 C CA . GLY A 1 300 ? 10.928 -1.615 52.412 1.00 24.25 300 GLY A CA 1
ATOM 2347 C C . GLY A 1 300 ? 11.308 -0.721 51.213 1.00 24.25 300 GLY A C 1
ATOM 2348 O O . GLY A 1 300 ? 12.209 -1.072 50.473 1.00 24.25 300 GLY A O 1
ATOM 2349 N N . LEU A 1 301 ? 10.531 0.299 50.813 1.00 23.42 301 LEU A N 1
ATOM 2350 C CA . LEU A 1 301 ? 10.408 1.689 51.324 1.00 23.42 301 LEU A CA 1
ATOM 2351 C C . LEU A 1 301 ? 11.608 2.636 51.070 1.00 23.42 301 LEU A C 1
ATOM 2353 O O . LEU A 1 301 ? 12.649 2.473 51.689 1.00 23.42 301 LEU A O 1
ATOM 2357 N N . ARG A 1 302 ? 11.290 3.746 50.360 1.00 23.80 302 ARG A N 1
ATOM 2358 C CA . ARG A 1 302 ? 11.819 5.139 50.473 1.00 23.80 302 ARG A CA 1
ATOM 2359 C C . ARG A 1 302 ? 13.268 5.387 50.014 1.00 23.80 302 ARG A C 1
ATOM 2361 O O . ARG A 1 302 ? 14.098 4.510 50.118 1.00 23.80 302 ARG A O 1
ATOM 2368 N N . THR A 1 303 ? 13.731 6.554 49.557 1.00 24.30 303 THR A N 1
ATOM 2369 C CA . THR A 1 303 ? 13.270 7.909 49.155 1.00 24.30 303 THR A CA 1
ATOM 2370 C C . THR A 1 303 ? 14.566 8.641 48.773 1.00 24.30 303 THR A C 1
ATOM 2372 O O . THR A 1 303 ? 15.571 8.410 49.440 1.00 24.30 303 THR A O 1
ATOM 2375 N N . GLY A 1 304 ? 14.572 9.599 47.842 1.00 24.77 304 GLY A N 1
ATOM 2376 C CA . GLY A 1 304 ? 15.742 10.482 47.718 1.00 24.77 304 GLY A CA 1
ATOM 2377 C C . GLY A 1 304 ? 15.680 11.464 46.560 1.00 24.77 304 GLY A C 1
ATOM 2378 O O . GLY A 1 304 ? 15.918 11.097 45.419 1.00 24.77 304 GLY A O 1
ATOM 2379 N N . ARG A 1 305 ? 15.359 12.721 46.877 1.00 23.50 305 ARG A N 1
ATOM 2380 C CA . ARG A 1 305 ? 15.467 13.892 45.997 1.00 23.50 305 ARG A CA 1
ATOM 2381 C C . ARG A 1 305 ? 16.936 14.280 45.788 1.00 23.50 305 ARG A C 1
ATOM 2383 O O . ARG A 1 305 ? 17.697 14.271 46.748 1.00 23.50 305 ARG A O 1
ATOM 2390 N N . GLY A 1 306 ? 17.256 14.805 44.607 1.00 24.56 306 GLY A N 1
ATOM 2391 C CA . GLY A 1 306 ? 18.437 15.634 44.353 1.00 24.56 306 GLY A CA 1
ATOM 2392 C C . GLY A 1 306 ? 18.124 16.683 43.285 1.00 24.56 306 GLY A C 1
ATOM 2393 O O . GLY A 1 306 ? 17.746 16.331 42.175 1.00 24.56 306 GLY A O 1
ATOM 2394 N N . LYS A 1 307 ? 18.199 17.965 43.660 1.00 23.02 307 LYS A N 1
ATOM 2395 C CA . LYS A 1 307 ? 17.996 19.151 42.811 1.00 23.02 307 LYS A CA 1
ATOM 2396 C C . LYS A 1 307 ? 19.242 19.436 41.959 1.00 23.02 307 LYS A C 1
ATOM 2398 O O . LYS A 1 307 ? 20.349 19.235 42.444 1.00 23.02 307 LYS A O 1
ATOM 2403 N N . GLY A 1 308 ? 19.052 20.058 40.795 1.00 23.33 308 GLY A N 1
ATOM 2404 C CA . GLY A 1 308 ? 20.092 20.784 40.059 1.00 23.33 308 GLY A CA 1
ATOM 2405 C C . GLY A 1 308 ? 19.465 21.705 39.010 1.00 23.33 308 GLY A C 1
ATOM 2406 O O . GLY A 1 308 ? 18.809 21.229 38.093 1.00 23.33 308 GLY A O 1
ATOM 2407 N N . CYS A 1 309 ? 19.597 23.017 39.210 1.00 20.12 309 CYS A N 1
ATOM 2408 C CA . CYS A 1 309 ? 19.148 24.086 38.314 1.00 20.12 309 CYS A CA 1
ATOM 2409 C C . CYS A 1 309 ? 19.998 24.162 37.030 1.00 20.12 309 CYS A C 1
ATOM 2411 O O . CYS A 1 309 ? 21.165 23.788 37.069 1.00 20.12 309 CYS A O 1
ATOM 2413 N N . VAL A 1 310 ? 19.445 24.776 35.972 1.00 22.34 310 VAL A N 1
ATOM 2414 C CA . VAL A 1 310 ? 19.958 25.974 35.255 1.00 22.34 310 VAL A CA 1
ATOM 2415 C C . VAL A 1 310 ? 19.532 25.970 33.769 1.00 22.34 310 VAL A C 1
ATOM 2417 O O . VAL A 1 310 ? 19.540 24.946 33.099 1.00 22.34 310 VAL A O 1
ATOM 2420 N N . GLU A 1 311 ? 19.177 27.176 33.311 1.00 22.95 311 GLU A N 1
ATOM 2421 C CA . GLU A 1 311 ? 19.099 27.683 31.930 1.00 22.95 311 GLU A CA 1
ATOM 2422 C C . GLU A 1 311 ? 17.855 27.421 31.065 1.00 22.95 311 GLU A C 1
ATOM 2424 O O . GLU A 1 311 ? 17.730 26.484 30.280 1.00 22.95 311 GLU A O 1
ATOM 2429 N N . ALA A 1 312 ? 16.966 28.418 31.137 1.00 23.56 312 ALA A N 1
ATOM 2430 C CA . ALA A 1 312 ? 16.049 28.796 30.079 1.00 23.56 312 ALA A CA 1
ATOM 2431 C C . ALA A 1 312 ? 16.837 29.314 28.861 1.00 23.56 312 ALA A C 1
ATOM 2433 O O . ALA A 1 312 ? 17.356 30.428 28.864 1.00 23.56 312 ALA A O 1
ATOM 2434 N N . GLY A 1 313 ? 16.887 28.506 27.806 1.00 21.89 313 GLY A N 1
ATOM 2435 C CA . GLY A 1 313 ? 17.320 28.906 26.473 1.00 21.89 313 GLY A CA 1
ATOM 2436 C C . GLY A 1 313 ? 16.259 28.488 25.467 1.00 21.89 313 GLY A C 1
ATOM 2437 O O . GLY A 1 313 ? 16.146 27.311 25.130 1.00 21.89 313 GLY A O 1
ATOM 2438 N N . GLY A 1 314 ? 15.455 29.446 25.003 1.00 25.67 314 GLY A N 1
ATOM 2439 C CA . GLY A 1 314 ? 14.500 29.223 23.926 1.00 25.67 314 GLY A CA 1
ATOM 2440 C C . GLY A 1 314 ? 15.221 28.753 22.664 1.00 25.67 314 GLY A C 1
ATOM 2441 O O . GLY A 1 314 ? 16.074 29.458 22.129 1.00 25.67 314 GLY A O 1
ATOM 2442 N N . LYS A 1 315 ? 14.867 27.565 22.172 1.00 22.48 315 LYS A N 1
ATOM 2443 C CA . LYS A 1 315 ? 15.211 27.117 20.823 1.00 22.48 315 LYS A CA 1
ATOM 2444 C C . LYS A 1 315 ? 13.936 26.716 20.099 1.00 22.48 315 LYS A C 1
ATOM 2446 O O . LYS A 1 315 ? 13.217 25.816 20.524 1.00 22.48 315 LYS A O 1
ATOM 2451 N N . LEU A 1 316 ? 13.683 27.446 19.013 1.00 22.09 316 LEU A N 1
ATOM 2452 C CA . LEU A 1 316 ? 12.707 27.148 17.976 1.00 22.09 316 LEU A CA 1
ATOM 2453 C C . LEU A 1 316 ? 12.717 25.651 17.650 1.00 22.09 316 LEU A C 1
ATOM 2455 O O . LEU A 1 316 ? 13.764 25.075 17.346 1.00 22.09 316 LEU A O 1
ATOM 2459 N N . ALA A 1 317 ? 11.529 25.053 17.673 1.00 21.94 317 ALA A N 1
ATOM 2460 C CA . ALA A 1 317 ? 11.273 23.701 17.215 1.00 21.94 317 ALA A CA 1
ATOM 2461 C C . ALA A 1 317 ? 11.575 23.589 15.711 1.00 21.94 317 ALA A C 1
ATOM 2463 O O . ALA A 1 317 ? 10.724 23.847 14.861 1.00 21.94 317 ALA A O 1
ATOM 2464 N N . SER A 1 318 ? 12.808 23.208 15.379 1.00 23.53 318 SER A N 1
ATOM 2465 C CA . SER A 1 318 ? 13.138 22.682 14.059 1.00 23.53 318 SER A CA 1
ATOM 2466 C C . SER A 1 318 ? 12.509 21.296 13.954 1.00 23.53 318 SER A C 1
ATOM 2468 O O . SER A 1 318 ? 12.892 20.374 14.676 1.00 23.53 318 SER A O 1
ATOM 2470 N N . ARG A 1 319 ? 11.483 21.180 13.105 1.00 26.89 319 ARG A N 1
ATOM 2471 C CA . ARG A 1 319 ? 10.815 19.923 12.751 1.00 26.89 319 ARG A CA 1
ATOM 2472 C C . ARG A 1 319 ? 11.842 18.985 12.106 1.00 26.89 319 ARG A C 1
ATOM 2474 O O . ARG A 1 319 ? 12.032 19.010 10.895 1.00 26.89 319 ARG A O 1
ATOM 2481 N N . ARG A 1 320 ? 12.523 18.175 12.921 1.00 26.91 320 ARG A N 1
ATOM 2482 C CA . ARG A 1 320 ? 13.357 17.064 12.454 1.00 26.91 320 ARG A CA 1
ATOM 2483 C C . ARG A 1 320 ? 12.433 15.929 12.021 1.00 26.91 320 ARG A C 1
ATOM 2485 O O . ARG A 1 320 ? 11.642 15.432 12.818 1.00 26.91 320 ARG A O 1
ATOM 2492 N N . GLY A 1 321 ? 12.507 15.565 10.743 1.00 27.09 321 GLY A N 1
ATOM 2493 C CA . GLY A 1 321 ? 11.827 14.397 10.200 1.00 27.09 321 GLY A CA 1
ATOM 2494 C C . GLY A 1 321 ? 12.401 13.137 10.837 1.00 27.09 321 GLY A C 1
ATOM 2495 O O . GLY A 1 321 ? 13.549 12.784 10.587 1.00 27.09 321 GLY A O 1
ATOM 2496 N N . HIS A 1 322 ? 11.614 12.482 11.684 1.00 28.38 322 HIS A N 1
ATOM 2497 C CA . HIS A 1 322 ? 11.952 11.166 12.204 1.00 28.38 322 HIS A CA 1
ATOM 2498 C C . HIS A 1 322 ? 11.734 10.130 11.095 1.00 28.38 322 HIS A C 1
ATOM 2500 O O . HIS A 1 322 ? 10.626 9.961 10.583 1.00 28.38 322 HIS A O 1
ATOM 2506 N N . LEU A 1 323 ? 12.820 9.469 10.696 1.00 30.58 323 LEU A N 1
ATOM 2507 C CA . LEU A 1 323 ? 12.822 8.388 9.722 1.00 30.58 323 LEU A CA 1
ATOM 2508 C C . LEU A 1 323 ? 12.284 7.112 10.389 1.00 30.58 323 LEU A C 1
ATOM 2510 O O . LEU A 1 323 ? 13.038 6.353 10.990 1.00 30.58 323 LEU A O 1
ATOM 2514 N N . TYR A 1 324 ? 10.977 6.870 10.302 1.00 31.33 324 TYR A N 1
ATOM 2515 C CA . TYR A 1 324 ? 10.379 5.607 10.743 1.00 31.33 324 TYR A CA 1
ATOM 2516 C C . TYR A 1 324 ? 10.395 4.590 9.594 1.00 31.33 324 TYR A C 1
ATOM 2518 O O . TYR A 1 324 ? 9.394 4.383 8.914 1.00 31.33 324 TYR A O 1
ATOM 2526 N N . LEU A 1 325 ? 11.547 3.950 9.364 1.00 29.75 325 LEU A N 1
ATOM 2527 C CA . LEU A 1 325 ? 11.625 2.707 8.591 1.00 29.75 325 LEU A CA 1
ATOM 2528 C C . LEU A 1 325 ? 11.459 1.512 9.542 1.00 29.75 325 LEU A C 1
ATOM 2530 O O . LEU A 1 325 ? 12.398 1.008 10.135 1.00 29.75 325 LEU A O 1
ATOM 2534 N N . PHE A 1 326 ? 10.226 1.101 9.760 1.00 33.16 326 PHE A N 1
ATOM 2535 C CA . PHE A 1 326 ? 9.701 -0.197 9.356 1.00 33.16 326 PHE A CA 1
ATOM 2536 C C . PHE A 1 326 ? 10.644 -1.326 8.858 1.00 33.16 326 PHE A C 1
ATOM 2538 O O . PHE A 1 326 ? 10.353 -1.936 7.837 1.00 33.16 326 PHE A O 1
ATOM 2545 N N . LEU A 1 327 ? 11.735 -1.650 9.567 1.00 25.62 327 LEU A N 1
ATOM 2546 C CA . LEU A 1 327 ? 12.554 -2.842 9.294 1.00 25.62 327 LEU A CA 1
ATOM 2547 C C . LEU A 1 327 ? 13.125 -3.485 10.579 1.00 25.62 327 LEU A C 1
ATOM 2549 O O . LEU A 1 327 ? 13.831 -2.795 11.309 1.00 25.62 327 LEU A O 1
ATOM 2553 N N . ARG A 1 328 ? 12.951 -4.796 10.854 1.00 28.38 328 ARG A N 1
ATOM 2554 C CA . ARG A 1 328 ? 13.877 -5.545 11.743 1.00 28.38 328 ARG A CA 1
ATOM 2555 C C . ARG A 1 328 ? 14.242 -6.947 11.242 1.00 28.38 328 ARG A C 1
ATOM 2557 O O . ARG A 1 328 ? 13.375 -7.788 11.053 1.00 28.38 328 ARG A O 1
ATOM 2564 N N . GLY A 1 329 ? 15.551 -7.199 11.213 1.00 23.48 329 GLY A N 1
ATOM 2565 C CA . GLY A 1 329 ? 16.217 -8.501 11.158 1.00 23.48 329 GLY A CA 1
ATOM 2566 C C . GLY A 1 329 ? 17.733 -8.280 11.056 1.00 23.48 329 GLY A C 1
ATOM 2567 O O . GLY A 1 329 ? 18.169 -7.469 10.254 1.00 23.48 329 GLY A O 1
ATOM 2568 N N . ASP A 1 330 ? 18.512 -8.914 11.928 1.00 24.75 330 ASP A N 1
ATOM 2569 C CA . ASP A 1 330 ? 19.945 -8.711 12.220 1.00 24.75 330 ASP A CA 1
ATOM 2570 C C . ASP A 1 330 ? 20.879 -8.456 11.006 1.00 24.75 330 ASP A C 1
ATOM 2572 O O . ASP A 1 330 ? 21.329 -9.379 10.328 1.00 24.75 330 ASP A O 1
ATOM 2576 N N . VAL A 1 331 ? 21.240 -7.187 10.767 1.00 31.48 331 VAL A N 1
ATOM 2577 C CA . VAL A 1 331 ? 22.207 -6.784 9.724 1.00 31.48 331 VAL A CA 1
ATOM 2578 C C . VAL A 1 331 ? 23.659 -7.054 10.164 1.00 31.48 331 VAL A C 1
ATOM 2580 O O . VAL A 1 331 ? 24.558 -7.079 9.326 1.00 31.48 331 VAL A O 1
ATOM 2583 N N . SER A 1 332 ? 23.925 -7.354 11.444 1.00 25.73 332 SER A N 1
ATOM 2584 C CA . SER A 1 332 ? 25.302 -7.512 11.947 1.00 25.73 332 SER A CA 1
ATOM 2585 C C . SER A 1 332 ? 26.007 -8.778 11.445 1.00 25.73 332 SER A C 1
ATOM 2587 O O . SER A 1 332 ? 27.233 -8.811 11.373 1.00 25.73 332 SER A O 1
ATOM 2589 N N . LYS A 1 333 ? 25.256 -9.793 11.000 1.00 25.02 333 LYS A N 1
ATOM 2590 C CA . LYS A 1 333 ? 25.831 -11.014 10.407 1.00 25.02 333 LYS A CA 1
ATOM 2591 C C . LYS A 1 333 ? 26.047 -10.947 8.895 1.00 25.02 333 LYS A C 1
ATOM 2593 O O . LYS A 1 333 ? 26.633 -11.870 8.340 1.00 25.02 333 LYS A O 1
ATOM 2598 N N . THR A 1 334 ? 25.630 -9.863 8.238 1.00 26.70 334 THR A N 1
ATOM 2599 C CA . THR A 1 334 ? 25.839 -9.683 6.787 1.00 26.70 334 THR A CA 1
ATOM 2600 C C . THR A 1 334 ? 27.104 -8.874 6.481 1.00 26.70 334 THR A C 1
ATOM 2602 O O . THR A 1 334 ? 27.619 -8.932 5.370 1.00 26.70 334 THR A O 1
ATOM 2605 N N . TRP A 1 335 ? 27.655 -8.157 7.467 1.00 25.69 335 TRP A N 1
ATOM 2606 C CA . TRP A 1 335 ? 28.799 -7.256 7.266 1.00 25.69 335 TRP A CA 1
ATOM 2607 C C . TRP A 1 335 ? 30.146 -7.797 7.755 1.00 25.69 335 TRP A C 1
ATOM 2609 O O . TRP A 1 335 ? 31.178 -7.213 7.443 1.00 25.69 335 TRP A O 1
ATOM 2619 N N . SER A 1 336 ? 30.188 -8.954 8.422 1.00 22.94 336 SER A N 1
ATOM 2620 C CA . SER A 1 336 ? 31.447 -9.646 8.747 1.00 22.94 336 SER A CA 1
ATOM 2621 C C . SER A 1 336 ? 32.052 -10.429 7.568 1.00 22.94 336 SER A C 1
ATOM 2623 O O . SER A 1 336 ? 33.038 -11.138 7.751 1.00 22.94 336 SER A O 1
ATOM 2625 N N . PHE A 1 337 ? 31.504 -10.281 6.355 1.00 22.50 337 PHE A N 1
ATOM 2626 C CA . PHE A 1 337 ? 32.003 -10.934 5.137 1.00 22.50 337 PHE A CA 1
ATOM 2627 C C . PHE A 1 337 ? 32.762 -10.003 4.175 1.00 22.50 337 PHE A C 1
ATOM 2629 O O . PHE A 1 337 ? 33.309 -10.477 3.182 1.00 22.50 337 PHE A O 1
ATOM 2636 N N . PHE A 1 338 ? 32.859 -8.700 4.466 1.00 25.55 338 PHE A N 1
ATOM 2637 C CA . PHE A 1 338 ? 33.664 -7.762 3.671 1.00 25.55 338 PHE A CA 1
ATOM 2638 C C . PHE A 1 338 ? 35.108 -7.707 4.180 1.00 25.55 338 PHE A C 1
ATOM 2640 O O . PHE A 1 338 ? 35.608 -6.677 4.621 1.00 25.55 338 PHE A O 1
ATOM 2647 N N . GLY A 1 339 ? 35.780 -8.856 4.141 1.00 23.47 339 GLY A N 1
ATOM 2648 C CA . GLY A 1 339 ? 37.230 -8.915 4.244 1.00 23.47 339 GLY A CA 1
ATOM 2649 C C . GLY A 1 339 ? 37.853 -8.619 2.887 1.00 23.47 339 GLY A C 1
ATOM 2650 O O . GLY A 1 339 ? 38.068 -9.556 2.128 1.00 23.47 339 GLY A O 1
ATOM 2651 N N . ILE A 1 340 ? 38.152 -7.351 2.595 1.00 21.38 340 ILE A N 1
ATOM 2652 C CA . ILE A 1 340 ? 39.172 -6.957 1.611 1.00 21.38 340 ILE A CA 1
ATOM 2653 C C . ILE A 1 340 ? 39.889 -5.713 2.154 1.00 21.38 340 ILE A C 1
ATOM 2655 O O . ILE A 1 340 ? 39.245 -4.749 2.565 1.00 21.38 340 ILE A O 1
ATOM 2659 N N . SER A 1 341 ? 41.216 -5.827 2.225 1.00 25.25 341 SER A N 1
ATOM 2660 C CA . SER A 1 341 ? 42.200 -4.818 2.640 1.00 25.25 341 SER A CA 1
ATOM 2661 C C . SER A 1 341 ? 42.313 -3.638 1.684 1.00 25.25 341 SER A C 1
ATOM 2663 O O . SER A 1 341 ? 42.000 -3.824 0.487 1.00 25.25 341 SER A O 1
#

Secondary structure (DSSP, 8-state):
-TTGGGTGGGS-TTHHHHHHHHHT---TTHHHHHHHHHHHHHHHHHHHHHTTT-SS--SSHHHHHT-HHHHHHH-HHHHHHHIIIII-TTS--HHHHHHTT-S-GGGS-HHHHHHHHHHHHHHHHHHHHHHHHHT--PPPPPPPP-TT-TTS-S-TT--HHHHHHHHHHHHH-SSS-GGGHHHHHHHHHHHHTT-HHHHHHHHHHHHHHHHHHHHHHHTT-GGGGS--BTTB----HHHHH-SB-TTSPBPHHHHHH-TTTHHHHHHHH-TTTTSTTS--------------------------------------------------S-GGGTSTT----

Radius of gyration: 24.04 Å; Cα contacts (8 Å, |Δi|>4): 314; chains: 1; bounding box: 63×58×77 Å

Foldseek 3Di:
DVLLVLQVLLVCSVLVVQLVVLLVDPQLQSLLLSVLVLLLSVLQSLQLQLVVPDDDRDQASQVSLVDVSLCVQQNPVLSVVVCQLCHDPVHVNSNCCSQLLLDFSNRDDSVSSVVSSVSSSSSSVSNVVRCVVVVHDRDHDDFDDPPPPPPDPNCPPCDPVNLVVVLVCQCVDPLFDPSRVSLQVVLSVCVVVVVNVSNCSSVLSSLSLSLQVVQCVQVVNVVSNNDPDPVPHNCALCQSLPQAHPVRHGRCSCVVCDDVCSVVSVVSRPVQQVCQLPDDDDDDDDDDDDDDDDDDDDDDDDDDDDDDDDDDDDDPDPPDDDPRRSGDDDPPVVPVPPPDD

Sequence (341 aa):
MRYMPWLQWTAFPELFPEIFDALGSPQCPAIPLSLMKLTACLERALGDVYLLNGKECPFLLRDLLASEELAEVFGRSVMDVLKVFVGSPRGLNLRNTLWHGFASPHEIPPKYCSMMVLLTVGLGQLLKSYLQQAKLVLAHRPFIVLTNLEDLAVFPDVTSEVLSVLEEVMKKSTFILKVMLPYWEAALIGFRSHRFADCAMLLLTQLETGLRRVFAAVNQCPKRLLTAESTALYTTFDEILAKHLDDGKINQLPLLLGEPAMPLARLSTSDSFCSSLHWGSSSCPHCGGLHRGGHRSERGLRTGRGKGCVEAGGKLASRRGHLYLFLRGDVSKTWSFFGIS

pLDDT: mean 71.96, std 26.93, range [20.12, 98.12]